Protein AF-A0A5J4TMU0-F1 (afdb_monomer)

Nearest PDB structures (foldseek):
  2y44-assembly1_A  TM=3.725E-01  e=8.399E-01  Trypanosoma congolense
  8i7o-assembly1_A3  TM=5.326E-01  e=9.617E+00  Mus musculus
  8otz-assembly1_ET  TM=3.258E-01  e=2.180E+00  Bos taurus
  8to0-assembly1_b  TM=3.604E-01  e=8.650E+00  Mus musculus

Mean predicted aligned error: 13.52 Å

Radius of gyration: 24.67 Å; Cα contacts (8 Å, |Δi|>4): 75; chains: 1; bounding box: 52×30×73 Å

Solvent-accessible surface area (backbone atoms only — not comparable to full-atom values): 10728 Å² total; per-residue (Å²): 137,80,91,84,62,73,68,64,54,57,52,54,52,53,50,53,22,46,50,51,27,51,49,51,49,50,52,51,51,53,51,51,50,55,54,53,48,54,56,49,54,52,53,49,48,39,59,74,65,60,54,56,67,70,57,52,54,54,50,52,51,53,49,53,54,50,52,49,58,50,46,71,57,48,50,60,55,46,50,53,31,52,53,42,48,52,56,53,51,58,54,55,64,54,71,75,59,78,97,70,98,63,84,84,74,75,84,80,72,53,74,88,60,68,64,62,56,53,54,51,52,50,51,49,53,56,43,52,62,50,41,52,66,51,54,50,44,51,50,48,62,61,41,66,80,64,48,58,67,75,56,52,47,38,51,72,75,35,42,75,76,60,69,52,95,44,76,68,55,53,51,50,48,30,66,75,68,72,50,78,85,83,128

pLDDT: mean 76.08, std 16.99, range [38.25, 96.5]

Sequence (183 aa):
NDHIGGAGDALSELTDHQEKARAVMTILSMLTKAFYYALFEEEDCMVKYGVPQNHLKSHGTTHAVIIRKYQEICVPIASHAHHALHKMKDQEDTKGDHHTKGQQKGFVGYEIQPQHADNLMQLFSAWLGDHCTKVDRELNAILAGRAAQSALERDMWMGDMGRGYSLQDEEKIITITGGKKVS

Structure (mmCIF, N/CA/C/O backbone):
data_AF-A0A5J4TMU0-F1
#
_entry.id   AF-A0A5J4TMU0-F1
#
loop_
_atom_site.group_PDB
_atom_site.id
_atom_site.type_symbol
_atom_site.label_atom_id
_atom_site.label_alt_id
_atom_site.label_comp_id
_atom_site.label_asym_id
_atom_site.label_entity_id
_atom_site.label_seq_id
_atom_site.pdbx_PDB_ins_code
_atom_site.Cartn_x
_atom_site.Cartn_y
_atom_site.Cartn_z
_atom_site.occupancy
_atom_site.B_iso_or_equiv
_atom_site.auth_seq_id
_atom_site.auth_comp_id
_atom_site.auth_asym_id
_atom_site.auth_atom_id
_atom_site.pdbx_PDB_model_num
ATOM 1 N N . ASN A 1 1 ? 36.519 7.664 -41.734 1.00 39.22 1 ASN A N 1
ATOM 2 C CA . ASN A 1 1 ? 35.420 8.086 -40.842 1.00 39.22 1 ASN A CA 1
ATOM 3 C C . ASN A 1 1 ? 34.476 6.934 -40.540 1.00 39.22 1 ASN A C 1
ATOM 5 O O . ASN A 1 1 ? 33.311 6.955 -40.905 1.00 39.22 1 ASN A O 1
ATOM 9 N N . ASP A 1 2 ? 35.023 5.889 -39.929 1.00 38.25 2 ASP A N 1
ATOM 10 C CA . ASP A 1 2 ? 34.766 5.499 -38.540 1.00 38.25 2 ASP A CA 1
ATOM 11 C C . ASP A 1 2 ? 33.299 5.482 -38.085 1.00 38.25 2 ASP A C 1
ATOM 13 O O . ASP A 1 2 ? 32.796 6.408 -37.455 1.00 38.25 2 ASP A O 1
ATOM 17 N N . HIS A 1 3 ? 32.649 4.339 -38.316 1.00 42.62 3 HIS A N 1
ATOM 18 C CA . HIS A 1 3 ? 31.504 3.862 -37.538 1.00 42.62 3 HIS A CA 1
ATOM 19 C C . HIS A 1 3 ? 31.965 3.291 -36.180 1.00 42.62 3 HIS A C 1
ATOM 21 O O . HIS A 1 3 ? 31.804 2.106 -35.897 1.00 42.62 3 HIS A O 1
ATOM 27 N N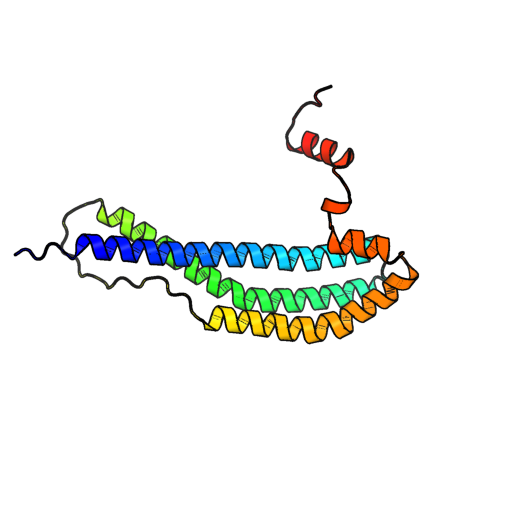 . ILE A 1 4 ? 32.541 4.138 -35.322 1.00 48.81 4 ILE A N 1
ATOM 28 C CA . ILE A 1 4 ? 32.872 3.811 -33.922 1.00 48.81 4 ILE A CA 1
ATOM 29 C C . ILE A 1 4 ? 31.805 4.448 -33.015 1.00 48.81 4 ILE A C 1
ATOM 31 O O . ILE A 1 4 ? 32.087 5.357 -32.247 1.00 48.81 4 ILE A O 1
ATOM 35 N N . GLY A 1 5 ? 30.543 4.031 -33.169 1.00 46.56 5 GLY A N 1
ATOM 36 C CA . GLY A 1 5 ? 29.410 4.587 -32.406 1.00 46.56 5 GLY A CA 1
ATOM 37 C C . GLY A 1 5 ? 28.552 3.567 -31.649 1.00 46.56 5 GLY A C 1
ATOM 38 O O . GLY A 1 5 ? 27.821 3.945 -30.749 1.00 46.56 5 GLY A O 1
ATOM 39 N N . GLY A 1 6 ? 28.633 2.269 -31.962 1.00 51.81 6 GLY A N 1
ATOM 40 C CA . GLY A 1 6 ? 27.607 1.306 -31.522 1.00 51.81 6 GLY A CA 1
ATOM 41 C C . GLY A 1 6 ? 27.787 0.674 -30.136 1.00 51.81 6 GLY A C 1
ATOM 42 O O . GLY A 1 6 ? 26.831 0.132 -29.594 1.00 51.81 6 GLY A O 1
ATOM 43 N N . ALA A 1 7 ? 28.993 0.692 -29.558 1.00 54.38 7 ALA A N 1
ATOM 44 C CA . ALA A 1 7 ? 29.262 -0.014 -28.297 1.00 54.38 7 ALA A CA 1
ATOM 45 C C . ALA A 1 7 ? 29.005 0.844 -27.045 1.00 54.38 7 ALA A C 1
ATOM 47 O O . ALA A 1 7 ? 28.577 0.310 -26.026 1.00 54.38 7 ALA A O 1
ATOM 48 N N . GLY A 1 8 ? 29.253 2.158 -27.124 1.00 57.56 8 GLY A N 1
ATOM 49 C CA . GLY A 1 8 ? 29.038 3.087 -26.008 1.00 57.56 8 GLY A CA 1
ATOM 50 C C . GLY A 1 8 ? 27.558 3.362 -25.737 1.00 57.56 8 GLY A C 1
ATOM 51 O O . GLY A 1 8 ? 27.138 3.342 -24.584 1.00 57.56 8 GLY A O 1
ATOM 52 N N . ASP A 1 9 ? 26.763 3.522 -26.797 1.00 62.25 9 ASP A N 1
ATOM 53 C CA . ASP A 1 9 ? 25.320 3.792 -26.709 1.00 62.25 9 ASP A CA 1
ATOM 54 C C . ASP A 1 9 ? 24.561 2.612 -26.081 1.00 62.25 9 ASP A C 1
ATOM 56 O O . ASP A 1 9 ? 23.802 2.774 -25.131 1.00 62.25 9 ASP A O 1
ATOM 60 N N . ALA A 1 10 ? 24.864 1.387 -26.522 1.00 61.06 10 ALA A N 1
ATOM 61 C CA . ALA A 1 10 ? 24.209 0.179 -26.022 1.00 61.06 10 ALA A CA 1
ATOM 62 C C . ALA A 1 10 ? 24.541 -0.144 -24.552 1.00 61.06 10 ALA A C 1
ATOM 64 O O . ALA A 1 10 ? 23.751 -0.800 -23.872 1.00 61.06 10 ALA A O 1
ATOM 65 N N . LEU A 1 11 ? 25.717 0.270 -24.061 1.00 62.53 11 LEU A N 1
ATOM 66 C CA . LEU A 1 11 ? 26.079 0.129 -22.647 1.00 62.53 11 LEU A CA 1
ATOM 67 C C . LEU A 1 11 ? 25.327 1.159 -21.792 1.00 62.53 11 LEU A C 1
ATOM 69 O O . LEU A 1 11 ? 24.812 0.800 -20.738 1.00 62.53 11 LEU A O 1
ATOM 73 N N . SER A 1 12 ? 25.213 2.397 -22.286 1.00 71.62 12 SER A N 1
ATOM 74 C CA . SER A 1 12 ? 24.474 3.489 -21.640 1.00 71.62 12 SER A CA 1
ATOM 75 C C . SER A 1 12 ? 22.969 3.199 -21.528 1.00 71.62 12 SER A C 1
ATOM 77 O O . SER A 1 12 ? 22.359 3.444 -20.486 1.00 71.62 12 SER A O 1
ATOM 79 N N . GLU A 1 13 ? 22.358 2.636 -22.573 1.00 70.00 13 GLU A N 1
ATOM 80 C CA . GLU A 1 13 ? 20.943 2.240 -22.552 1.00 70.00 13 GLU A CA 1
ATOM 81 C C . GLU A 1 13 ? 20.681 1.100 -21.557 1.00 70.00 13 GLU A C 1
ATOM 83 O O . GLU A 1 13 ? 19.735 1.159 -20.771 1.00 70.00 13 GLU A O 1
ATOM 88 N N . LEU A 1 14 ? 21.543 0.076 -21.529 1.00 71.62 14 LEU A N 1
ATOM 89 C CA . LEU A 1 14 ? 21.424 -1.039 -20.585 1.00 71.62 14 LEU A CA 1
ATOM 90 C C . LEU A 1 14 ? 21.445 -0.550 -19.130 1.00 71.62 14 LEU A C 1
ATOM 92 O O . LEU A 1 14 ? 20.621 -0.990 -18.324 1.00 71.62 14 LEU A O 1
ATOM 96 N N . THR A 1 15 ? 22.345 0.384 -18.813 1.00 79.81 15 THR A N 1
ATOM 97 C CA . THR A 1 15 ? 22.428 0.989 -17.480 1.00 79.81 15 THR A CA 1
ATOM 98 C C . THR A 1 15 ? 21.168 1.779 -17.117 1.00 79.81 15 THR A C 1
ATOM 100 O O . THR A 1 15 ? 20.643 1.588 -16.022 1.00 79.81 15 THR A O 1
ATOM 103 N N . ASP A 1 16 ? 20.599 2.563 -18.038 1.00 85.50 16 ASP A N 1
ATOM 104 C CA . ASP A 1 16 ? 19.363 3.330 -17.796 1.00 85.50 16 ASP A CA 1
ATOM 105 C C . ASP A 1 16 ? 18.159 2.416 -17.479 1.00 85.50 16 ASP A C 1
ATOM 107 O O . ASP A 1 16 ? 17.398 2.645 -16.534 1.00 85.50 16 ASP A O 1
ATOM 111 N N . HIS A 1 17 ? 18.007 1.304 -18.202 1.00 85.44 17 HIS A N 1
ATOM 112 C CA . HIS A 1 17 ? 16.936 0.342 -17.926 1.00 85.44 17 HIS A CA 1
ATOM 113 C C . HIS A 1 17 ? 17.106 -0.390 -16.589 1.00 85.44 17 HIS A C 1
ATOM 115 O O . HIS A 1 17 ? 16.115 -0.645 -15.891 1.00 85.44 17 HIS A O 1
ATOM 121 N N . GLN A 1 18 ? 18.342 -0.718 -16.203 1.00 85.44 18 GLN A N 1
ATOM 122 C CA . GLN A 1 18 ? 18.627 -1.277 -14.881 1.00 85.44 18 GLN A CA 1
ATOM 123 C C . GLN A 1 18 ? 18.293 -0.276 -13.771 1.00 85.44 18 GLN A C 1
ATOM 125 O O . GLN A 1 18 ? 17.664 -0.652 -12.778 1.00 85.44 18 GLN A O 1
ATOM 130 N N . GLU A 1 19 ? 18.672 0.991 -13.935 1.00 88.81 19 GLU A N 1
ATOM 131 C CA . GLU A 1 19 ? 18.373 2.059 -12.978 1.00 88.81 19 GLU A CA 1
ATOM 132 C C . GLU A 1 19 ? 16.864 2.245 -12.800 1.00 88.81 19 GLU A C 1
ATOM 134 O O . GLU A 1 19 ? 16.374 2.224 -11.667 1.00 88.81 19 GLU A O 1
ATOM 139 N N . LYS A 1 20 ? 16.100 2.299 -13.898 1.00 89.81 20 LYS A N 1
ATOM 140 C CA . LYS A 1 20 ? 14.628 2.368 -13.868 1.00 89.81 20 LYS A CA 1
ATOM 141 C C . LYS A 1 20 ? 14.006 1.202 -13.098 1.00 89.81 20 LYS A C 1
ATOM 143 O O . LYS A 1 20 ? 13.124 1.411 -12.262 1.00 89.81 20 LYS A O 1
ATOM 148 N N . ALA A 1 21 ? 14.465 -0.026 -13.339 1.00 89.62 21 ALA A N 1
ATOM 149 C CA . ALA A 1 21 ? 13.944 -1.205 -12.648 1.00 89.62 21 ALA A CA 1
ATOM 150 C C . ALA A 1 21 ? 14.283 -1.200 -11.143 1.00 89.62 21 ALA A C 1
ATOM 152 O O . ALA A 1 21 ? 13.421 -1.503 -10.312 1.00 89.62 21 ALA A O 1
ATOM 153 N N . ARG A 1 22 ? 15.507 -0.794 -10.766 1.00 90.38 22 ARG A N 1
ATOM 154 C CA . ARG A 1 22 ? 15.910 -0.634 -9.353 1.00 90.38 22 ARG A CA 1
ATOM 155 C C . ARG A 1 22 ? 15.119 0.468 -8.654 1.00 90.38 22 ARG A C 1
ATOM 157 O O . ARG A 1 22 ? 14.711 0.281 -7.504 1.00 90.38 22 ARG A O 1
ATOM 164 N N . ALA A 1 23 ? 14.871 1.582 -9.339 1.00 91.06 23 ALA A N 1
ATOM 165 C CA . ALA A 1 23 ? 14.089 2.692 -8.812 1.00 91.06 23 ALA A CA 1
ATOM 166 C C . ALA A 1 23 ? 12.655 2.251 -8.491 1.00 91.06 23 ALA A C 1
ATOM 168 O O . ALA A 1 23 ? 12.188 2.463 -7.372 1.00 91.06 23 ALA A O 1
ATOM 169 N N . VAL A 1 24 ? 11.988 1.545 -9.414 1.00 91.94 24 VAL A N 1
ATOM 170 C CA . VAL A 1 24 ? 10.634 1.014 -9.178 1.00 91.94 24 VAL A CA 1
ATOM 171 C C . VAL A 1 24 ? 10.602 0.056 -7.987 1.00 91.94 24 VAL A C 1
ATOM 173 O O . VAL A 1 24 ? 9.742 0.198 -7.120 1.00 91.94 24 VAL A O 1
ATOM 176 N N . MET A 1 25 ? 11.552 -0.878 -7.893 1.00 93.12 25 MET A N 1
ATOM 177 C CA . MET A 1 25 ? 11.635 -1.800 -6.751 1.00 93.12 25 MET A CA 1
ATOM 178 C C . MET A 1 25 ? 11.830 -1.063 -5.420 1.00 93.12 25 MET A C 1
ATOM 180 O O . MET A 1 25 ? 11.213 -1.417 -4.414 1.00 93.12 25 MET A O 1
ATOM 184 N N . THR A 1 26 ? 12.660 -0.020 -5.416 1.00 93.25 26 THR A N 1
ATOM 185 C CA . THR A 1 26 ? 12.911 0.807 -4.228 1.00 93.25 26 THR A CA 1
ATOM 186 C C . THR A 1 26 ? 11.648 1.541 -3.793 1.00 93.25 26 THR A C 1
ATOM 188 O O . THR A 1 26 ? 11.251 1.444 -2.632 1.00 93.25 26 THR A O 1
ATOM 191 N N . ILE A 1 27 ? 10.973 2.208 -4.731 1.00 92.19 27 ILE A N 1
ATOM 192 C CA . ILE A 1 27 ? 9.744 2.961 -4.463 1.00 92.19 27 ILE A CA 1
ATOM 193 C C . ILE A 1 27 ? 8.634 2.029 -3.971 1.00 92.19 27 ILE A C 1
ATOM 195 O O . ILE A 1 27 ? 7.999 2.321 -2.960 1.00 92.19 27 ILE A O 1
ATOM 199 N N . LEU A 1 28 ? 8.428 0.880 -4.625 1.00 92.94 28 LEU A N 1
ATOM 200 C CA . LEU A 1 28 ? 7.430 -0.103 -4.193 1.00 92.94 28 LEU A CA 1
ATOM 201 C C . LEU A 1 28 ? 7.719 -0.642 -2.791 1.00 92.94 28 LEU A C 1
ATOM 203 O O . LEU A 1 28 ? 6.790 -0.808 -2.004 1.00 92.94 28 LEU A O 1
ATOM 207 N N . SER A 1 29 ? 8.989 -0.888 -2.460 1.00 92.62 29 SER A N 1
ATOM 208 C CA . SER A 1 29 ? 9.395 -1.332 -1.122 1.00 92.62 29 SER A CA 1
ATOM 209 C C . SER A 1 29 ? 9.083 -0.280 -0.059 1.00 92.62 29 SER A C 1
ATOM 211 O O . SER A 1 29 ? 8.497 -0.604 0.974 1.00 92.62 29 SER A O 1
ATOM 213 N N . MET A 1 30 ? 9.414 0.989 -0.322 1.00 92.94 30 MET A N 1
ATOM 214 C CA . MET A 1 30 ? 9.090 2.099 0.579 1.00 92.94 30 MET A CA 1
ATOM 215 C C . MET A 1 30 ? 7.579 2.242 0.770 1.00 92.94 30 MET A C 1
ATOM 217 O O . MET A 1 30 ? 7.112 2.303 1.904 1.00 92.94 30 MET A O 1
ATOM 221 N N . LEU A 1 31 ? 6.820 2.231 -0.327 1.00 92.69 31 LEU A N 1
ATOM 222 C CA . LEU A 1 31 ? 5.366 2.352 -0.301 1.00 92.69 31 LEU A CA 1
ATOM 223 C C . LEU A 1 31 ? 4.707 1.185 0.443 1.00 92.69 31 LEU A C 1
ATOM 225 O O . LEU A 1 31 ? 3.831 1.414 1.269 1.00 92.69 31 LEU A O 1
ATOM 229 N N . THR A 1 32 ? 5.149 -0.051 0.192 1.00 93.81 32 THR A N 1
ATOM 230 C CA . THR A 1 32 ? 4.614 -1.250 0.862 1.00 93.81 32 THR A CA 1
ATOM 231 C C . THR A 1 32 ? 4.845 -1.171 2.365 1.00 93.81 32 THR A C 1
ATOM 233 O O . THR A 1 32 ? 3.927 -1.420 3.141 1.00 93.81 32 THR A O 1
ATOM 236 N N . LYS A 1 33 ? 6.063 -0.798 2.783 1.00 91.44 33 LYS A N 1
ATOM 237 C CA . LYS A 1 33 ? 6.396 -0.642 4.202 1.00 91.44 33 LYS A CA 1
ATOM 238 C C . LYS A 1 33 ? 5.540 0.438 4.847 1.00 91.44 33 LYS A C 1
ATOM 240 O O . LYS A 1 33 ? 4.903 0.156 5.850 1.00 91.44 33 LYS A O 1
ATOM 245 N N . ALA A 1 34 ? 5.498 1.634 4.261 1.00 90.44 34 ALA A N 1
ATOM 246 C CA . ALA A 1 34 ? 4.712 2.742 4.796 1.00 90.44 34 ALA A CA 1
ATOM 247 C C . ALA A 1 34 ? 3.229 2.369 4.931 1.00 90.44 34 ALA A C 1
ATOM 249 O O . ALA A 1 34 ? 2.628 2.601 5.974 1.00 90.44 34 ALA A O 1
ATOM 250 N N . PHE A 1 35 ? 2.661 1.730 3.905 1.00 92.75 35 PHE A N 1
ATOM 251 C CA . PHE A 1 35 ? 1.267 1.310 3.919 1.00 92.75 35 PHE A CA 1
ATOM 252 C C . PHE A 1 35 ? 0.989 0.267 5.007 1.00 92.75 35 PHE A C 1
ATOM 254 O O . PHE A 1 35 ? 0.063 0.437 5.791 1.00 92.75 35 PHE A O 1
ATOM 261 N N . TYR A 1 36 ? 1.797 -0.791 5.100 1.00 93.00 36 TYR A N 1
ATOM 262 C CA . TYR A 1 36 ? 1.559 -1.851 6.084 1.00 93.00 36 TYR A CA 1
ATOM 263 C C . TYR A 1 36 ? 1.826 -1.392 7.515 1.00 93.00 36 TYR A C 1
ATOM 265 O O . TYR A 1 36 ? 1.106 -1.815 8.416 1.00 93.00 36 TYR A O 1
ATOM 273 N N . TYR A 1 37 ? 2.819 -0.523 7.729 1.00 91.19 37 TYR A N 1
ATOM 274 C CA . TYR A 1 37 ? 3.053 0.063 9.045 1.00 91.19 37 TYR A CA 1
ATOM 275 C C . TYR A 1 37 ? 1.877 0.923 9.494 1.00 91.19 37 TYR A C 1
ATOM 277 O O . TYR A 1 37 ? 1.445 0.752 10.624 1.00 91.19 37 TYR A O 1
ATOM 285 N N . ALA A 1 38 ? 1.298 1.745 8.614 1.00 89.12 38 ALA A N 1
ATOM 286 C CA . ALA A 1 38 ? 0.129 2.548 8.968 1.00 89.12 38 ALA A CA 1
ATOM 287 C C . ALA A 1 38 ? -1.053 1.681 9.445 1.00 89.12 38 ALA A C 1
ATOM 289 O O . ALA A 1 38 ? -1.643 1.961 10.484 1.00 89.12 38 ALA A O 1
ATOM 290 N N . LEU A 1 39 ? -1.357 0.588 8.731 1.00 91.56 39 LEU A N 1
ATOM 291 C CA . LEU A 1 39 ? -2.425 -0.340 9.131 1.00 91.56 39 LEU A CA 1
ATOM 292 C C . LEU A 1 39 ? -2.109 -1.045 10.458 1.00 91.56 39 LEU A C 1
ATOM 294 O O . LEU A 1 39 ? -2.984 -1.214 11.303 1.00 91.56 39 LEU A O 1
ATOM 298 N N . PHE A 1 40 ? -0.855 -1.467 10.638 1.00 89.25 40 PHE A N 1
ATOM 299 C CA . PHE A 1 40 ? -0.410 -2.148 11.850 1.00 89.25 40 PHE A CA 1
ATOM 300 C C . PHE A 1 40 ? -0.446 -1.231 13.076 1.00 89.25 40 PHE A C 1
ATOM 302 O O . PHE A 1 40 ? -0.928 -1.643 14.126 1.00 89.25 40 PHE A O 1
ATOM 309 N N . GLU A 1 41 ? 0.049 0.001 12.954 1.00 86.44 41 GLU A N 1
ATOM 310 C CA . GLU A 1 41 ? 0.037 0.989 14.037 1.00 86.44 41 GLU A CA 1
ATOM 311 C C . GLU A 1 41 ? -1.393 1.341 14.450 1.00 86.44 41 GLU A C 1
ATOM 313 O O . GLU A 1 41 ? -1.681 1.473 15.641 1.00 86.44 41 GLU A O 1
ATOM 318 N N . GLU A 1 42 ? -2.315 1.428 13.489 1.00 87.62 42 GLU A N 1
ATOM 319 C CA . GLU A 1 42 ? -3.729 1.625 13.790 1.00 87.62 42 GLU A CA 1
ATOM 320 C C . GLU A 1 42 ? -4.321 0.431 14.555 1.00 87.62 42 GLU A C 1
ATOM 322 O O . GLU A 1 42 ? -4.968 0.618 15.588 1.00 87.62 42 GLU A O 1
ATOM 327 N N . GLU A 1 43 ? -4.058 -0.803 14.119 1.00 88.88 43 GLU A N 1
ATOM 328 C CA . GLU A 1 43 ? -4.517 -2.003 14.828 1.00 88.88 43 GLU A CA 1
ATOM 329 C C . GLU A 1 43 ? -3.909 -2.119 16.238 1.00 88.88 43 GLU A C 1
ATOM 331 O O . GLU A 1 43 ? -4.621 -2.460 17.190 1.00 88.88 43 GLU A O 1
ATOM 336 N N . ASP A 1 44 ? -2.626 -1.787 16.413 1.00 87.38 44 ASP A N 1
ATOM 337 C CA . ASP A 1 44 ? -1.975 -1.754 17.728 1.00 87.38 44 ASP A CA 1
ATOM 338 C C . ASP A 1 44 ? -2.609 -0.689 18.634 1.00 87.38 44 ASP A C 1
ATOM 340 O O . ASP A 1 44 ? -2.923 -0.961 19.795 1.00 87.38 44 ASP A O 1
ATOM 344 N N . CYS A 1 45 ? -2.915 0.492 18.088 1.00 84.69 45 CYS A N 1
ATOM 345 C CA . CYS A 1 45 ? -3.648 1.552 18.780 1.00 84.69 45 CYS A CA 1
ATOM 346 C C . CYS A 1 45 ? -5.028 1.060 19.254 1.00 84.69 45 CYS A C 1
ATOM 348 O O . CYS A 1 45 ? -5.399 1.237 20.422 1.00 84.69 45 CYS A O 1
ATOM 350 N N . MET A 1 46 ? -5.771 0.357 18.394 1.00 87.25 46 MET A N 1
ATOM 351 C CA . MET A 1 46 ? -7.065 -0.229 18.755 1.00 87.25 46 MET A CA 1
ATOM 352 C C . MET A 1 46 ? -6.947 -1.213 19.926 1.00 87.25 46 MET A C 1
ATOM 354 O O . MET A 1 46 ? -7.766 -1.174 20.851 1.00 87.25 46 MET A O 1
ATOM 358 N N . VAL A 1 47 ? -5.928 -2.076 19.918 1.00 87.44 47 VAL A N 1
ATOM 359 C CA . VAL A 1 47 ? -5.662 -3.021 21.014 1.00 87.44 47 VAL A CA 1
ATOM 360 C C . VAL A 1 47 ? -5.277 -2.273 22.290 1.00 87.44 47 VAL A C 1
ATOM 362 O O . VAL A 1 47 ? -5.858 -2.527 23.349 1.00 87.44 47 VAL A O 1
ATOM 365 N N . LYS A 1 48 ? -4.352 -1.314 22.191 1.00 85.12 48 LYS A N 1
ATOM 366 C CA . LYS A 1 48 ? -3.828 -0.517 23.309 1.00 85.12 48 LYS A CA 1
ATOM 367 C C . LYS A 1 48 ? -4.927 0.224 24.064 1.00 85.12 48 LYS A C 1
ATOM 369 O O . LYS 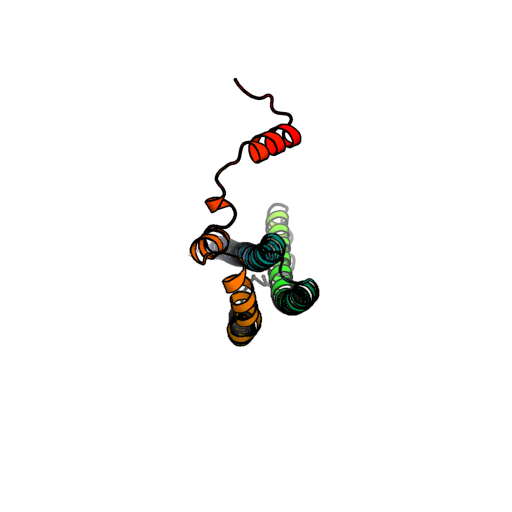A 1 48 ? -4.923 0.237 25.294 1.00 85.12 48 LYS A O 1
ATOM 374 N N . TYR A 1 49 ? -5.889 0.800 23.349 1.00 84.81 49 TYR A N 1
ATOM 375 C CA . TYR A 1 49 ? -7.015 1.524 23.947 1.00 84.81 49 TYR A CA 1
ATOM 376 C C . TYR A 1 49 ? -8.255 0.646 24.186 1.00 84.81 49 TYR A C 1
ATOM 378 O O . TYR A 1 49 ? -9.315 1.127 24.602 1.00 84.81 49 TYR A O 1
ATOM 386 N N . GLY A 1 50 ? -8.132 -0.667 23.986 1.00 84.94 50 GLY A N 1
ATOM 387 C CA . GLY A 1 50 ? -9.144 -1.655 24.344 1.00 84.94 50 GLY A CA 1
ATOM 388 C C . GLY A 1 50 ? -10.405 -1.609 23.483 1.00 84.94 50 GLY A C 1
ATOM 389 O O . GLY A 1 50 ? -11.489 -1.918 23.992 1.00 84.94 50 GLY A O 1
ATOM 390 N N . VAL A 1 51 ? -10.302 -1.195 22.216 1.00 86.62 51 VAL A N 1
ATOM 391 C CA . VAL A 1 51 ? -11.429 -1.167 21.271 1.00 86.62 51 VAL A CA 1
ATOM 392 C C . VAL A 1 51 ? -12.152 -2.524 21.282 1.00 86.62 51 VAL A C 1
ATOM 394 O O . VAL A 1 51 ? -11.496 -3.570 21.325 1.00 86.62 51 VAL A O 1
ATOM 397 N N . PRO A 1 52 ? -13.500 -2.554 21.296 1.00 88.69 52 PRO A N 1
ATOM 398 C CA . PRO A 1 52 ? -14.219 -3.815 21.427 1.00 88.69 52 PRO A CA 1
ATOM 399 C C . PRO A 1 52 ? -13.884 -4.807 20.299 1.00 88.69 52 PRO A C 1
ATOM 401 O O . PRO A 1 52 ? -13.723 -4.432 19.137 1.00 88.69 52 PRO A O 1
ATOM 404 N N . GLN A 1 53 ? -13.809 -6.096 20.643 1.00 88.31 53 GLN A N 1
ATOM 405 C CA . GLN A 1 53 ? -13.298 -7.157 19.760 1.00 88.31 53 GLN A CA 1
ATOM 406 C C . GLN A 1 53 ? -14.078 -7.325 18.447 1.00 88.31 53 GLN A C 1
ATOM 408 O O . GLN A 1 53 ? -13.505 -7.695 17.425 1.00 88.31 53 GLN A O 1
ATOM 413 N N . ASN A 1 54 ? -15.381 -7.039 18.450 1.00 88.06 54 ASN A N 1
ATOM 414 C CA . ASN A 1 54 ? -16.198 -7.032 17.237 1.00 88.06 54 ASN A CA 1
ATOM 415 C C . ASN A 1 54 ? -15.740 -5.947 16.245 1.00 88.06 54 ASN A C 1
ATOM 417 O O . ASN A 1 54 ? -15.637 -6.237 15.054 1.00 88.06 54 ASN A O 1
ATOM 421 N N . HIS A 1 55 ? -15.416 -4.743 16.728 1.00 87.94 55 HIS A N 1
ATOM 422 C CA . HIS A 1 55 ? -14.887 -3.664 15.890 1.00 87.94 55 HIS A CA 1
ATOM 423 C C . HIS A 1 55 ? -13.466 -3.983 15.427 1.00 87.94 55 HIS A C 1
ATOM 425 O O . HIS A 1 55 ? -13.204 -3.872 14.237 1.00 87.94 55 HIS A O 1
ATOM 431 N N . LEU A 1 56 ? -12.594 -4.487 16.312 1.00 88.19 56 LEU A N 1
ATOM 432 C CA . LEU A 1 56 ? -11.236 -4.919 15.946 1.00 88.19 56 LEU A CA 1
ATOM 433 C C . LEU A 1 56 ? -11.256 -5.928 14.785 1.00 88.19 56 LEU A C 1
ATOM 435 O O . LEU A 1 56 ? -10.571 -5.756 13.780 1.00 88.19 56 LEU A O 1
ATOM 439 N N . LYS A 1 57 ? -12.111 -6.953 14.882 1.00 90.00 57 LYS A N 1
ATOM 440 C CA . LYS A 1 57 ? -12.246 -7.978 13.840 1.00 90.00 57 LYS A CA 1
ATOM 441 C C . LYS A 1 57 ? -12.810 -7.418 12.530 1.00 90.00 57 LYS A C 1
ATOM 443 O O . LYS A 1 57 ? -12.358 -7.809 11.453 1.00 90.00 57 LYS A O 1
ATOM 448 N N . SER A 1 58 ? -13.807 -6.535 12.606 1.00 90.94 58 SER A N 1
ATOM 449 C CA . SER A 1 58 ? -14.404 -5.899 11.424 1.00 90.94 58 SER A CA 1
ATOM 450 C C . SER A 1 58 ? -13.413 -4.967 10.715 1.00 90.94 58 SER A C 1
ATOM 452 O O . SER A 1 58 ? -13.290 -5.005 9.488 1.00 90.94 58 SER A O 1
ATOM 454 N N . HIS A 1 59 ? -12.659 -4.181 11.485 1.00 91.94 59 HIS A N 1
ATOM 455 C CA . HIS A 1 59 ? -11.626 -3.267 10.992 1.00 91.94 59 HIS A CA 1
ATOM 456 C C . HIS A 1 59 ? -10.493 -4.035 10.312 1.00 91.94 59 HIS A C 1
ATOM 458 O O . HIS A 1 59 ? -10.241 -3.830 9.126 1.00 91.94 59 HIS A O 1
ATOM 464 N N . GLY A 1 60 ? -9.937 -5.049 10.986 1.00 92.06 60 GLY A N 1
ATOM 465 C CA . GLY A 1 60 ? -8.902 -5.917 10.413 1.00 92.06 60 GLY A CA 1
ATOM 466 C C . GLY A 1 60 ? -9.368 -6.683 9.165 1.00 92.06 60 GLY A C 1
ATOM 467 O O . GLY A 1 60 ? -8.597 -6.906 8.233 1.00 92.06 60 GLY A O 1
ATOM 468 N N . THR A 1 61 ? -10.658 -7.033 9.066 1.00 93.50 61 THR A N 1
ATOM 469 C CA . THR A 1 61 ? -11.218 -7.608 7.826 1.00 93.50 61 THR A CA 1
ATOM 470 C C . THR A 1 61 ? -11.180 -6.595 6.678 1.00 93.50 61 THR A C 1
ATOM 472 O O . THR A 1 61 ? -10.865 -6.954 5.543 1.00 93.50 61 THR A O 1
ATOM 475 N N . THR A 1 62 ? -11.458 -5.324 6.967 1.00 92.00 62 THR A N 1
ATOM 476 C CA . THR A 1 62 ? -11.378 -4.239 5.980 1.00 92.00 62 THR A CA 1
ATOM 477 C C . THR A 1 62 ? -9.932 -4.015 5.527 1.00 92.00 62 THR A C 1
ATOM 479 O O . THR A 1 62 ? -9.686 -3.917 4.322 1.00 92.00 62 THR A O 1
ATOM 482 N N . HIS A 1 63 ? -8.970 -4.046 6.456 1.00 94.50 63 HIS A N 1
ATOM 483 C CA . HIS A 1 63 ? -7.534 -4.012 6.154 1.00 94.50 63 HIS A CA 1
ATOM 484 C C . HIS A 1 63 ? -7.095 -5.176 5.263 1.00 94.50 63 HIS A C 1
ATOM 486 O O . HIS A 1 63 ? -6.455 -4.971 4.233 1.00 94.50 63 HIS A O 1
ATOM 492 N N . ALA A 1 64 ? -7.505 -6.404 5.586 1.00 94.56 64 ALA A N 1
ATOM 493 C CA . ALA A 1 64 ? -7.171 -7.577 4.783 1.00 94.56 64 ALA A CA 1
ATOM 494 C C . ALA A 1 64 ? -7.662 -7.454 3.327 1.00 94.56 64 ALA A C 1
ATOM 496 O O . ALA A 1 64 ? -6.959 -7.847 2.391 1.00 94.56 64 ALA A O 1
ATOM 497 N N . VAL A 1 65 ? -8.848 -6.872 3.112 1.00 94.31 65 VAL A N 1
ATOM 498 C CA . VAL A 1 65 ? -9.388 -6.634 1.764 1.00 94.31 65 VAL A CA 1
ATOM 499 C C . VAL A 1 65 ? -8.531 -5.636 0.987 1.00 94.31 65 VAL A C 1
ATOM 501 O O . VAL A 1 65 ? -8.236 -5.887 -0.185 1.00 94.31 65 VAL A O 1
ATOM 504 N N . ILE A 1 66 ? -8.125 -4.519 1.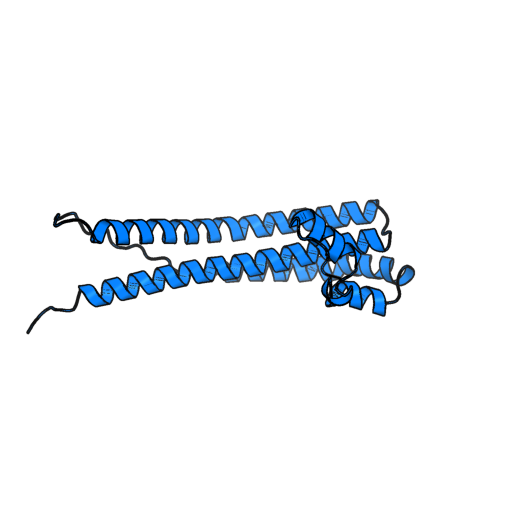599 1.00 94.56 66 ILE A N 1
ATOM 505 C CA . ILE A 1 66 ? -7.297 -3.532 0.894 1.00 94.56 66 ILE A CA 1
ATOM 506 C C . ILE A 1 66 ? -5.878 -4.048 0.647 1.00 94.56 66 ILE A C 1
ATOM 508 O O . ILE A 1 66 ? -5.360 -3.863 -0.452 1.00 94.56 66 ILE A O 1
ATOM 512 N N . ILE A 1 67 ? -5.288 -4.776 1.601 1.00 95.69 67 ILE A N 1
ATOM 513 C CA . ILE A 1 67 ? -3.982 -5.429 1.444 1.00 95.69 67 ILE A CA 1
ATOM 514 C C . ILE A 1 67 ? -3.993 -6.347 0.222 1.00 95.69 67 ILE A C 1
ATOM 516 O O . ILE A 1 67 ? -3.088 -6.283 -0.609 1.00 95.69 67 ILE A O 1
ATOM 520 N N . ARG A 1 68 ? -5.047 -7.152 0.057 1.00 96.50 68 ARG A N 1
ATOM 521 C CA . ARG A 1 68 ? -5.175 -8.031 -1.107 1.00 96.50 68 ARG A CA 1
ATOM 522 C C . ARG A 1 68 ? -5.207 -7.244 -2.422 1.00 96.50 68 ARG A C 1
ATOM 524 O O . ARG A 1 68 ? -4.455 -7.570 -3.335 1.00 96.50 68 ARG A O 1
ATOM 531 N N . LYS A 1 69 ? -6.034 -6.197 -2.515 1.00 95.50 69 LYS A N 1
ATOM 532 C CA . LYS A 1 69 ? -6.115 -5.349 -3.721 1.00 95.50 69 LYS A CA 1
ATOM 533 C C . LYS A 1 69 ? -4.785 -4.654 -4.024 1.00 95.50 69 LYS A C 1
ATOM 535 O O . LYS A 1 69 ? -4.389 -4.549 -5.180 1.00 95.50 69 LYS A O 1
ATOM 540 N N . TYR A 1 70 ? -4.081 -4.208 -2.986 1.00 96.00 70 TYR A N 1
ATOM 541 C CA . TYR A 1 70 ? -2.746 -3.628 -3.104 1.00 96.00 70 TYR A CA 1
ATOM 542 C C . TYR A 1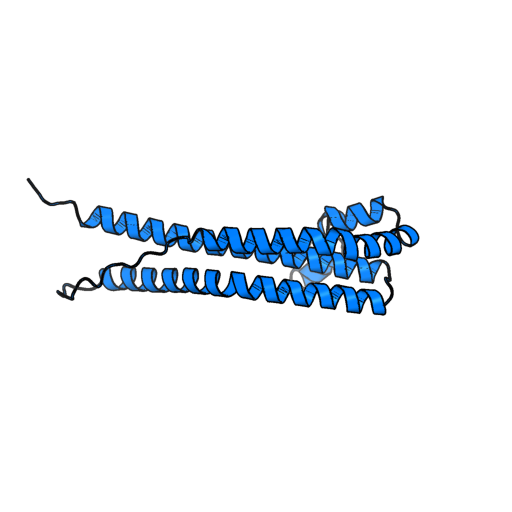 70 ? -1.743 -4.636 -3.679 1.00 96.00 70 TYR A C 1
ATOM 544 O O . TYR A 1 70 ? -1.026 -4.333 -4.632 1.00 96.00 70 TYR A O 1
ATOM 552 N N . GLN A 1 71 ? -1.733 -5.865 -3.157 1.00 95.88 71 GLN A N 1
ATOM 553 C CA . GLN A 1 71 ? -0.862 -6.936 -3.644 1.00 95.88 71 GLN A CA 1
ATOM 554 C C . GLN A 1 71 ? -1.159 -7.323 -5.097 1.00 95.88 71 GLN A C 1
ATOM 556 O O . GLN A 1 71 ? -0.218 -7.543 -5.860 1.00 95.88 71 GLN A O 1
ATOM 561 N N . GLU A 1 72 ? -2.433 -7.360 -5.496 1.00 95.94 72 GLU A N 1
ATOM 562 C CA . GLU A 1 72 ? -2.855 -7.640 -6.878 1.00 95.94 72 GLU A CA 1
ATOM 563 C C . GLU A 1 72 ? -2.263 -6.636 -7.888 1.00 95.94 72 GLU A C 1
ATOM 565 O O . GLU A 1 72 ? -1.997 -7.010 -9.030 1.00 95.94 72 GLU A O 1
ATOM 570 N N . ILE A 1 73 ? -1.976 -5.399 -7.465 1.00 95.06 73 ILE A N 1
ATOM 571 C CA . ILE A 1 73 ? -1.312 -4.377 -8.290 1.00 95.06 73 ILE A CA 1
ATOM 572 C C . ILE A 1 73 ? 0.215 -4.463 -8.169 1.00 95.06 73 ILE A C 1
ATOM 574 O O . ILE A 1 73 ? 0.918 -4.474 -9.179 1.00 95.06 73 ILE A O 1
ATOM 578 N N . CYS A 1 74 ? 0.754 -4.524 -6.949 1.00 95.06 74 CYS A N 1
ATOM 579 C CA . CYS A 1 74 ? 2.195 -4.397 -6.713 1.00 95.06 74 CYS A CA 1
ATOM 580 C C . CYS A 1 74 ? 3.006 -5.633 -7.117 1.00 95.06 74 CYS A C 1
ATOM 582 O O . CYS A 1 74 ? 4.135 -5.489 -7.590 1.00 95.06 74 CYS A O 1
ATOM 584 N N . VAL A 1 75 ? 2.463 -6.843 -6.940 1.00 94.62 75 VAL A N 1
ATOM 585 C CA . VAL A 1 75 ? 3.201 -8.089 -7.214 1.00 94.62 75 VAL A CA 1
ATOM 586 C C . VAL A 1 75 ? 3.580 -8.218 -8.696 1.00 94.62 75 VAL A C 1
ATOM 588 O O . VAL A 1 75 ? 4.756 -8.478 -8.963 1.00 94.62 75 VAL A O 1
ATOM 591 N N . PRO A 1 76 ? 2.674 -7.991 -9.670 1.00 93.50 76 PRO A N 1
ATOM 592 C CA . PRO A 1 76 ? 3.045 -7.995 -11.085 1.00 93.50 76 PRO A CA 1
ATOM 593 C C . PRO A 1 76 ? 4.133 -6.970 -11.429 1.00 93.50 76 PRO A C 1
ATOM 595 O O . PRO A 1 76 ? 5.082 -7.301 -12.137 1.00 93.50 76 PRO A O 1
ATOM 598 N N . ILE A 1 77 ? 4.044 -5.751 -10.882 1.00 92.88 77 ILE A N 1
ATOM 599 C CA . ILE A 1 77 ? 5.026 -4.685 -11.137 1.00 92.88 77 ILE A CA 1
ATOM 600 C C . ILE A 1 77 ? 6.409 -5.108 -10.630 1.00 92.88 77 ILE A C 1
ATOM 602 O O . ILE A 1 77 ? 7.393 -5.053 -11.372 1.00 92.88 77 ILE A O 1
ATOM 606 N N . ALA A 1 78 ? 6.477 -5.573 -9.381 1.00 92.81 78 ALA A N 1
ATOM 607 C CA . ALA A 1 78 ? 7.718 -6.029 -8.769 1.00 92.81 78 ALA A CA 1
ATOM 608 C C . ALA A 1 78 ? 8.304 -7.239 -9.512 1.00 92.81 78 ALA A C 1
ATOM 610 O O . ALA A 1 78 ? 9.506 -7.286 -9.767 1.00 92.81 78 ALA A O 1
ATOM 611 N N . SER A 1 79 ? 7.460 -8.196 -9.911 1.00 91.31 79 SER A N 1
ATOM 612 C CA . SER A 1 79 ? 7.878 -9.371 -10.678 1.00 91.31 79 SER A CA 1
ATOM 613 C C . SER A 1 79 ? 8.496 -8.980 -12.021 1.00 91.31 79 SER A C 1
ATOM 615 O O . SER A 1 79 ? 9.584 -9.451 -12.354 1.00 91.31 79 SER A O 1
ATOM 617 N N . HIS A 1 80 ? 7.863 -8.065 -12.762 1.00 90.62 80 HIS A N 1
ATOM 618 C CA . HIS A 1 80 ? 8.386 -7.576 -14.037 1.00 90.62 80 HIS A CA 1
ATOM 619 C C . HIS A 1 80 ? 9.721 -6.838 -13.879 1.00 90.62 80 HIS A C 1
ATOM 621 O O . HIS A 1 80 ? 10.664 -7.124 -14.620 1.00 90.62 80 HIS A O 1
ATOM 627 N N . ALA A 1 81 ? 9.831 -5.934 -12.899 1.00 89.94 81 ALA A N 1
ATOM 628 C CA . ALA A 1 81 ? 11.069 -5.203 -12.628 1.00 89.94 81 ALA A CA 1
ATOM 629 C C . ALA A 1 81 ? 12.209 -6.146 -12.208 1.00 89.94 81 ALA A C 1
ATOM 631 O O . ALA A 1 81 ? 13.325 -6.055 -12.723 1.00 89.94 81 ALA A O 1
ATOM 632 N N . HIS A 1 82 ? 11.921 -7.106 -11.327 1.00 88.75 82 HIS A N 1
ATOM 633 C CA . HIS A 1 82 ? 12.891 -8.101 -10.877 1.00 88.75 82 HIS A CA 1
ATOM 634 C C . HIS A 1 82 ? 13.364 -9.009 -12.022 1.00 88.75 82 HIS A C 1
ATOM 636 O O . HIS A 1 82 ? 14.560 -9.263 -12.170 1.00 88.75 82 HIS A O 1
ATOM 642 N N . HIS A 1 83 ? 12.441 -9.474 -12.867 1.00 87.50 83 HIS A N 1
ATOM 643 C CA . HIS A 1 83 ? 12.771 -10.305 -14.027 1.00 87.50 83 HIS A CA 1
ATOM 644 C C . HIS A 1 83 ? 13.640 -9.562 -15.042 1.00 87.50 83 HIS A C 1
ATOM 646 O O . HIS A 1 83 ? 14.568 -10.143 -15.607 1.00 87.50 83 HIS A O 1
ATOM 652 N N . ALA A 1 84 ? 13.371 -8.272 -15.256 1.00 86.94 84 ALA A N 1
ATOM 653 C CA . ALA A 1 84 ? 14.194 -7.439 -16.120 1.00 86.94 84 ALA A CA 1
ATOM 654 C C . ALA A 1 84 ? 15.616 -7.280 -15.561 1.00 86.94 84 ALA A C 1
ATOM 656 O O . ALA A 1 84 ? 16.578 -7.457 -16.304 1.00 86.94 84 ALA A O 1
ATOM 657 N N . LEU A 1 85 ? 15.763 -7.032 -14.254 1.00 87.06 85 LEU A N 1
ATOM 658 C CA . LEU A 1 85 ? 17.076 -6.948 -13.604 1.00 87.06 85 LEU A CA 1
ATOM 659 C C . LEU A 1 85 ? 17.887 -8.237 -13.754 1.00 87.06 85 LEU A C 1
ATOM 661 O O . LEU A 1 85 ? 19.076 -8.170 -14.058 1.00 87.06 85 LEU A O 1
ATOM 665 N N . HIS A 1 86 ? 17.251 -9.399 -13.586 1.00 85.38 86 HIS A N 1
ATOM 666 C CA . HIS A 1 86 ? 17.934 -10.685 -13.732 1.00 85.38 86 HIS A CA 1
ATOM 667 C C . HIS A 1 86 ? 18.424 -10.904 -15.168 1.00 85.38 86 HIS A C 1
ATOM 669 O O . HIS A 1 86 ? 19.596 -11.188 -15.388 1.00 85.38 86 HIS A O 1
ATOM 675 N N . LYS A 1 87 ? 17.551 -10.672 -16.157 1.00 82.69 87 LYS A N 1
ATOM 676 C CA . LYS A 1 87 ? 17.905 -10.800 -17.578 1.00 82.69 87 LYS A CA 1
ATOM 677 C C . LYS A 1 87 ? 19.014 -9.847 -18.012 1.00 82.69 87 LYS A C 1
ATOM 679 O O . LYS A 1 87 ? 19.827 -10.219 -18.852 1.00 82.69 87 LYS A O 1
ATOM 684 N N . MET A 1 88 ? 19.015 -8.619 -17.495 1.00 82.12 88 MET A N 1
ATOM 685 C CA . MET A 1 88 ? 20.047 -7.631 -17.816 1.00 82.12 88 MET A CA 1
ATOM 686 C C . MET A 1 88 ? 21.401 -8.026 -17.221 1.00 82.12 88 MET A C 1
ATOM 688 O O . MET A 1 88 ? 22.409 -7.886 -17.904 1.00 82.12 88 MET A O 1
ATOM 692 N N . LYS A 1 89 ? 21.418 -8.595 -16.010 1.00 79.94 89 LYS A N 1
ATOM 693 C CA . LYS A 1 89 ? 22.634 -9.136 -15.392 1.00 79.94 89 LYS A CA 1
ATOM 694 C C . LYS A 1 89 ? 23.213 -10.312 -16.190 1.00 79.94 89 LYS A C 1
ATOM 696 O O . LYS A 1 89 ? 24.392 -10.301 -16.522 1.00 79.94 89 LYS A O 1
ATOM 701 N N . ASP A 1 90 ? 22.368 -11.264 -16.594 1.00 77.94 90 ASP A N 1
ATOM 702 C CA . ASP A 1 90 ? 22.793 -12.426 -17.393 1.00 77.94 90 ASP A CA 1
ATOM 703 C C . ASP A 1 90 ? 23.414 -12.007 -18.752 1.00 77.94 90 ASP A C 1
ATOM 705 O O . ASP A 1 90 ? 24.288 -12.686 -19.296 1.00 77.94 90 ASP A O 1
ATOM 709 N N . GLN A 1 91 ? 22.977 -10.870 -19.314 1.00 70.62 91 GLN A N 1
ATOM 710 C CA . GLN A 1 91 ? 23.517 -10.299 -20.556 1.00 70.62 91 GLN A CA 1
ATOM 711 C C . GLN A 1 91 ? 24.846 -9.549 -20.376 1.00 70.62 91 GLN A C 1
ATOM 713 O O . GLN A 1 91 ? 25.622 -9.478 -21.330 1.00 70.62 91 GLN A O 1
ATOM 718 N N . GLU A 1 92 ? 25.115 -8.976 -19.201 1.00 69.06 92 GLU A N 1
ATOM 719 C CA . GLU A 1 92 ? 26.432 -8.408 -18.879 1.00 69.06 92 GLU A CA 1
ATOM 720 C C . GLU A 1 92 ? 27.471 -9.519 -18.721 1.00 69.06 92 GLU A C 1
ATOM 722 O O . GLU A 1 92 ? 28.531 -9.457 -19.344 1.00 69.06 92 GLU A O 1
ATOM 727 N N . ASP A 1 93 ? 27.122 -10.578 -17.984 1.00 68.06 93 ASP A N 1
ATOM 728 C CA . ASP A 1 93 ? 28.017 -11.705 -17.704 1.00 68.06 93 ASP A CA 1
ATOM 729 C C . ASP A 1 93 ? 28.411 -12.460 -18.991 1.00 68.06 93 ASP A C 1
ATOM 731 O O . ASP A 1 93 ? 29.564 -12.850 -19.173 1.00 68.06 93 ASP A O 1
ATOM 735 N N . THR A 1 94 ? 27.482 -12.610 -19.943 1.00 64.62 94 THR A N 1
ATOM 736 C CA . THR A 1 94 ? 27.732 -13.305 -21.223 1.00 64.62 94 THR A CA 1
ATOM 737 C C . THR A 1 94 ? 28.475 -12.470 -22.269 1.00 64.62 94 THR A C 1
ATOM 739 O O . THR A 1 94 ? 29.043 -13.039 -23.198 1.00 64.62 94 THR A O 1
ATOM 742 N N . LYS A 1 95 ? 28.527 -11.136 -22.141 1.00 59.81 95 LYS A N 1
ATOM 743 C CA . LYS A 1 95 ? 29.335 -10.273 -23.030 1.00 59.81 95 LYS A CA 1
ATOM 744 C C . LYS A 1 95 ? 30.831 -10.281 -22.682 1.00 59.81 95 LYS A C 1
ATOM 746 O O . LYS A 1 95 ? 31.631 -9.845 -23.509 1.00 59.81 95 LYS A O 1
ATOM 751 N N . GLY A 1 96 ? 31.207 -10.767 -21.495 1.00 53.66 96 GLY A N 1
ATOM 752 C CA . GLY A 1 96 ? 32.600 -10.893 -21.051 1.00 53.66 96 GLY A CA 1
ATOM 753 C C . GLY A 1 96 ? 33.362 -12.086 -21.646 1.00 53.66 96 GLY A C 1
ATOM 754 O O . GLY A 1 96 ? 34.588 -12.038 -21.706 1.00 53.66 96 GLY A O 1
ATOM 755 N N . ASP A 1 97 ? 32.655 -13.108 -22.142 1.00 52.06 97 ASP A N 1
ATOM 756 C CA . ASP A 1 97 ? 33.231 -14.360 -22.648 1.00 52.06 97 ASP A CA 1
ATOM 757 C C . ASP A 1 97 ? 32.893 -14.582 -24.142 1.00 52.06 97 ASP A C 1
ATOM 759 O O . ASP A 1 97 ? 31.794 -14.971 -24.520 1.00 52.06 97 ASP A O 1
ATOM 763 N N . HIS A 1 98 ? 33.897 -14.399 -25.002 1.00 49.44 98 HIS A N 1
ATOM 764 C CA . HIS A 1 98 ? 34.019 -14.927 -26.371 1.00 49.44 98 HIS A CA 1
ATOM 765 C C . HIS A 1 98 ? 33.180 -14.398 -27.564 1.00 49.44 98 HIS A C 1
ATOM 767 O O . HIS A 1 98 ? 31.954 -14.402 -27.629 1.00 49.44 98 HIS A O 1
ATOM 773 N N . HIS A 1 99 ? 33.938 -14.132 -28.644 1.00 47.84 99 HIS A N 1
ATOM 774 C CA . HIS A 1 99 ? 33.551 -14.146 -30.059 1.00 47.84 99 HIS A CA 1
ATOM 775 C C . HIS A 1 99 ? 32.601 -15.303 -30.428 1.00 47.84 99 HIS A C 1
ATOM 777 O O . HIS A 1 99 ? 33.056 -16.385 -30.792 1.00 47.84 99 HIS A O 1
ATOM 783 N N . THR A 1 100 ? 31.293 -15.066 -30.488 1.00 42.59 100 THR A N 1
ATOM 784 C CA . THR A 1 100 ? 30.399 -15.886 -31.319 1.00 42.59 100 THR A CA 1
ATOM 785 C C . THR A 1 100 ? 29.333 -15.018 -31.983 1.00 42.59 100 THR A C 1
ATOM 787 O O . THR A 1 100 ? 28.629 -14.237 -31.350 1.00 42.59 100 THR A O 1
ATOM 790 N N . LYS A 1 101 ? 29.239 -15.132 -33.314 1.00 45.06 101 LYS A N 1
ATOM 791 C CA . LYS A 1 101 ? 28.193 -14.521 -34.143 1.00 45.06 101 LYS A CA 1
ATOM 792 C C . LYS A 1 101 ? 26.865 -15.242 -33.880 1.00 45.06 101 LYS A C 1
ATOM 794 O O . LYS A 1 101 ? 26.507 -16.158 -34.612 1.00 45.06 101 LYS A O 1
ATOM 799 N N . GLY A 1 102 ? 26.157 -14.847 -32.828 1.00 41.97 102 GLY A N 1
ATOM 800 C CA . GLY A 1 102 ? 24.771 -15.233 -32.562 1.00 41.97 102 GLY A CA 1
ATOM 801 C C . GLY A 1 102 ? 23.833 -14.056 -32.823 1.00 41.97 102 GLY A C 1
ATOM 802 O O . GLY A 1 102 ? 24.173 -12.920 -32.505 1.00 41.97 102 GLY A O 1
ATOM 803 N N . GLN A 1 103 ? 22.677 -14.318 -33.439 1.00 40.50 103 GLN A N 1
ATOM 804 C CA . GLN A 1 103 ? 21.614 -13.341 -33.706 1.00 40.50 103 GLN A CA 1
ATOM 805 C C . GLN A 1 103 ? 21.393 -12.393 -32.518 1.00 40.50 103 GLN A C 1
ATOM 807 O O . GLN A 1 103 ? 21.087 -12.844 -31.415 1.00 40.50 103 GLN A O 1
ATOM 812 N N . GLN A 1 104 ? 21.489 -11.083 -32.772 1.00 43.19 104 GLN A N 1
ATOM 813 C CA . GLN A 1 104 ? 21.024 -10.039 -31.861 1.00 43.19 104 GLN A CA 1
ATOM 814 C C . GLN A 1 104 ? 19.517 -10.218 -31.645 1.00 43.19 104 GLN A C 1
ATOM 816 O O . GLN A 1 104 ? 18.691 -9.695 -32.392 1.00 43.19 104 GLN A O 1
ATOM 821 N N . LYS A 1 105 ? 19.138 -10.997 -30.632 1.00 44.94 105 LYS A N 1
ATOM 822 C CA . LYS A 1 105 ? 17.786 -10.947 -30.089 1.00 44.94 105 LYS A CA 1
ATOM 823 C C . LYS A 1 105 ? 17.687 -9.584 -29.412 1.00 44.94 105 LYS A C 1
ATOM 825 O O . LYS A 1 105 ? 18.366 -9.359 -28.414 1.00 44.94 105 LYS A O 1
ATOM 830 N N . GLY A 1 106 ? 16.946 -8.673 -30.045 1.00 49.25 106 GLY A N 1
ATOM 831 C CA . GLY A 1 106 ? 16.820 -7.278 -29.634 1.00 49.25 106 GLY A CA 1
ATOM 832 C C . GLY A 1 106 ? 16.626 -7.158 -28.128 1.00 49.25 106 GLY A C 1
ATOM 833 O O . GLY A 1 106 ? 15.813 -7.869 -27.532 1.00 49.25 106 GLY A O 1
ATOM 834 N N . PHE A 1 107 ? 17.434 -6.299 -27.525 1.00 54.09 107 PHE A N 1
ATOM 835 C CA . PHE A 1 107 ? 17.345 -5.956 -26.122 1.00 54.09 107 PHE A CA 1
ATOM 836 C C . PHE A 1 107 ? 15.944 -5.393 -25.837 1.00 54.09 107 PHE A C 1
ATOM 838 O O . PHE A 1 107 ? 15.544 -4.384 -26.411 1.00 54.09 107 PHE A O 1
ATOM 845 N N . VAL A 1 108 ? 15.174 -6.084 -24.994 1.00 61.38 108 VAL A N 1
ATOM 846 C CA . VAL A 1 108 ? 13.899 -5.577 -24.475 1.00 61.38 108 VAL A CA 1
ATOM 847 C C . VAL A 1 108 ? 14.202 -5.019 -23.090 1.00 61.38 108 VAL A C 1
ATOM 849 O O . VAL A 1 108 ? 14.240 -5.771 -22.114 1.00 61.38 108 VAL A O 1
ATOM 852 N N . GLY A 1 109 ? 14.520 -3.726 -23.036 1.00 69.56 109 GLY A N 1
ATOM 853 C CA . GLY A 1 109 ? 14.784 -3.005 -21.795 1.00 69.56 109 GLY A CA 1
ATOM 854 C C . GLY A 1 109 ? 13.553 -2.917 -20.889 1.00 69.56 109 GLY A C 1
ATOM 855 O O . GLY A 1 109 ? 12.423 -3.180 -21.304 1.00 69.56 109 GLY A O 1
ATOM 856 N N . TYR A 1 110 ? 13.768 -2.562 -19.621 1.00 84.19 110 TYR A N 1
ATOM 857 C CA . TYR A 1 110 ? 12.675 -2.305 -18.685 1.00 84.19 110 TYR A CA 1
ATOM 858 C C . TYR A 1 110 ? 12.090 -0.911 -18.904 1.00 84.19 110 TYR A C 1
ATOM 860 O O . TYR A 1 110 ? 12.791 0.091 -18.755 1.00 84.19 110 TYR A O 1
ATOM 868 N N . GLU A 1 111 ? 10.798 -0.840 -19.196 1.00 85.38 111 GLU A N 1
ATOM 869 C CA . GLU A 1 111 ? 10.082 0.422 -19.341 1.00 85.38 111 GLU A CA 1
ATOM 870 C C . GLU A 1 111 ? 9.032 0.574 -18.240 1.00 85.38 111 GLU A C 1
ATOM 872 O O . GLU A 1 111 ? 8.263 -0.347 -17.946 1.00 85.38 111 GLU A O 1
ATOM 877 N N . ILE A 1 112 ? 9.011 1.750 -17.613 1.00 82.12 112 ILE A N 1
ATOM 878 C CA . ILE A 1 112 ? 8.041 2.073 -16.570 1.00 82.12 112 ILE A CA 1
ATOM 879 C C . ILE A 1 112 ? 6.702 2.342 -17.251 1.00 82.12 112 ILE A C 1
ATOM 881 O O . ILE A 1 112 ? 6.543 3.349 -17.932 1.00 82.12 112 ILE A O 1
ATOM 885 N N . GLN A 1 113 ? 5.733 1.454 -17.040 1.00 86.75 113 GLN A N 1
ATOM 886 C CA . GLN A 1 113 ? 4.380 1.643 -17.557 1.00 86.75 113 GLN A CA 1
ATOM 887 C C . GLN A 1 113 ? 3.645 2.709 -16.725 1.00 86.75 113 GLN A C 1
ATOM 889 O O . GLN A 1 113 ? 3.500 2.516 -15.512 1.00 86.75 113 GLN A O 1
ATOM 894 N N . PRO A 1 114 ? 3.143 3.804 -17.330 1.00 86.38 114 PRO A N 1
ATOM 895 C CA . PRO A 1 114 ? 2.399 4.844 -16.612 1.00 86.38 114 PRO A CA 1
ATOM 896 C C . PRO A 1 114 ? 1.179 4.303 -15.853 1.00 86.38 114 PRO A C 1
ATOM 898 O O . PRO A 1 114 ? 0.887 4.744 -14.743 1.00 86.38 114 PRO A O 1
ATOM 901 N N . GLN A 1 115 ? 0.539 3.261 -16.393 1.00 90.62 115 GLN A N 1
ATOM 902 C CA . GLN A 1 115 ? -0.630 2.607 -15.800 1.00 90.62 115 GLN A CA 1
ATOM 903 C C . GLN A 1 115 ? -0.355 2.051 -14.397 1.00 90.62 115 GLN A C 1
ATOM 905 O O . GLN A 1 115 ? -1.281 1.905 -13.602 1.00 90.62 115 GLN A O 1
ATOM 910 N N . HIS A 1 116 ? 0.903 1.742 -14.060 1.00 89.00 116 HIS A N 1
ATOM 911 C CA . HIS A 1 116 ? 1.267 1.318 -12.709 1.00 89.00 116 HIS A CA 1
ATOM 912 C C . HIS A 1 116 ? 0.955 2.403 -11.670 1.00 89.00 116 HIS A C 1
ATOM 914 O O . HIS A 1 116 ? 0.401 2.100 -10.613 1.00 89.00 116 HIS A O 1
ATOM 920 N N . ALA A 1 117 ? 1.289 3.660 -11.976 1.00 87.50 117 ALA A N 1
ATOM 921 C CA . ALA A 1 117 ? 1.018 4.789 -11.095 1.00 87.50 117 ALA A CA 1
ATOM 922 C C . ALA A 1 117 ? -0.486 5.074 -11.027 1.00 87.50 117 ALA A C 1
ATOM 924 O O . ALA A 1 117 ? -1.024 5.206 -9.928 1.00 87.50 117 ALA A O 1
ATOM 925 N N . ASP A 1 118 ? -1.172 5.069 -12.174 1.00 93.06 118 ASP A N 1
ATOM 926 C CA . ASP A 1 118 ? -2.617 5.314 -12.243 1.00 93.06 118 ASP A CA 1
ATOM 927 C C . ASP A 1 118 ? -3.409 4.303 -11.406 1.00 93.06 118 ASP A C 1
ATOM 929 O O . ASP A 1 118 ? -4.273 4.689 -10.619 1.00 93.06 118 ASP A O 1
ATOM 933 N N . ASN A 1 119 ? -3.078 3.012 -11.506 1.00 93.00 119 ASN A N 1
ATOM 934 C CA . ASN A 1 119 ? -3.753 1.955 -10.752 1.00 93.00 119 ASN A CA 1
ATOM 935 C C . ASN A 1 119 ? -3.553 2.112 -9.237 1.00 93.00 119 ASN A C 1
ATOM 937 O O . ASN A 1 119 ? -4.505 1.962 -8.469 1.00 93.00 119 ASN A O 1
ATOM 941 N N . LEU A 1 120 ? -2.332 2.439 -8.794 1.00 92.56 120 LEU A N 1
ATOM 942 C CA . LEU A 1 120 ? -2.045 2.686 -7.377 1.00 92.56 120 LEU A CA 1
ATOM 943 C C . LEU A 1 120 ? -2.757 3.944 -6.871 1.00 92.56 120 LEU A C 1
ATOM 945 O O . LEU A 1 120 ? -3.359 3.921 -5.799 1.00 92.56 120 LEU A O 1
ATOM 949 N N . MET A 1 121 ? -2.740 5.026 -7.652 1.00 93.19 121 MET A N 1
ATOM 950 C CA . MET A 1 121 ? -3.436 6.265 -7.311 1.00 93.19 121 MET A CA 1
ATOM 951 C C . MET A 1 121 ? -4.943 6.052 -7.197 1.00 93.19 121 MET A C 1
ATOM 953 O O . MET A 1 121 ? -5.553 6.534 -6.244 1.00 93.19 121 MET A O 1
ATOM 957 N N . GLN A 1 122 ? -5.544 5.315 -8.131 1.00 94.25 122 GLN A N 1
ATOM 958 C CA . GLN A 1 122 ? -6.964 4.975 -8.090 1.00 94.25 122 GLN A CA 1
ATOM 959 C C . GLN A 1 122 ? -7.297 4.109 -6.875 1.00 94.25 122 GLN A C 1
ATOM 961 O O . GLN A 1 122 ? -8.276 4.396 -6.185 1.00 94.25 122 GLN A O 1
ATOM 966 N N . LEU A 1 123 ? -6.468 3.101 -6.573 1.00 94.00 123 LEU A N 1
ATOM 967 C CA . LEU A 1 123 ? -6.649 2.251 -5.399 1.00 94.00 123 LEU A CA 1
ATOM 968 C C . LEU A 1 123 ? -6.666 3.080 -4.112 1.00 94.00 123 LEU A C 1
ATOM 970 O O . LEU A 1 123 ? -7.621 2.984 -3.342 1.00 94.00 123 LEU A O 1
ATOM 974 N N . PHE A 1 124 ? -5.634 3.897 -3.887 1.00 91.62 124 PHE A N 1
ATOM 975 C CA . PHE A 1 124 ? -5.532 4.696 -2.668 1.00 91.62 124 PHE A CA 1
ATOM 976 C C . PHE A 1 124 ? -6.594 5.787 -2.605 1.00 91.62 124 PHE A C 1
ATOM 978 O O . PHE A 1 124 ? -7.155 6.007 -1.541 1.00 91.62 124 PHE A O 1
ATOM 985 N N . SER A 1 125 ? -6.931 6.430 -3.722 1.00 90.81 125 SER A N 1
ATOM 986 C CA . SER A 1 125 ? -7.961 7.475 -3.741 1.00 90.81 125 SER A CA 1
ATOM 987 C C . SER A 1 125 ? -9.344 6.913 -3.408 1.00 90.81 125 SER A C 1
ATOM 989 O O . SER A 1 125 ? -10.072 7.499 -2.608 1.00 90.81 125 SER A O 1
ATOM 991 N N . ALA A 1 126 ? -9.693 5.752 -3.973 1.00 89.50 126 ALA A N 1
ATOM 992 C CA . ALA A 1 126 ? -10.935 5.059 -3.643 1.00 89.50 126 ALA A CA 1
ATOM 993 C C . ALA A 1 126 ? -10.937 4.580 -2.183 1.00 89.50 126 ALA A C 1
ATOM 995 O O . ALA A 1 126 ? -11.920 4.767 -1.468 1.00 89.50 126 ALA A O 1
ATOM 996 N N . TRP A 1 127 ? -9.827 3.996 -1.724 1.00 89.69 127 TRP A N 1
ATOM 997 C CA . TRP A 1 127 ? -9.720 3.480 -0.364 1.00 89.69 127 TRP A CA 1
ATOM 998 C C . TRP A 1 127 ? -9.744 4.583 0.696 1.00 89.69 127 TRP A C 1
ATOM 1000 O O . TRP A 1 127 ? -10.558 4.495 1.604 1.00 89.69 127 TRP A O 1
ATOM 1010 N N . LEU A 1 128 ? -8.942 5.644 0.567 1.00 84.88 128 LEU A N 1
ATOM 1011 C CA . LEU A 1 128 ? -8.932 6.779 1.502 1.00 84.88 128 LEU A CA 1
ATOM 1012 C C . LEU A 1 128 ? -10.298 7.476 1.559 1.00 84.88 128 LEU A C 1
ATOM 1014 O O . LEU A 1 128 ? -10.750 7.879 2.630 1.00 84.88 128 LEU A O 1
ATOM 1018 N N . GLY A 1 129 ? -10.980 7.590 0.414 1.00 81.56 129 GLY A N 1
ATOM 1019 C CA . GLY A 1 129 ? -12.318 8.169 0.346 1.00 81.56 129 GLY A CA 1
ATOM 1020 C C . GLY A 1 129 ? -13.347 7.387 1.162 1.00 81.56 129 GLY A C 1
ATOM 1021 O O . GLY A 1 129 ? -14.170 7.998 1.838 1.00 81.56 129 GLY A O 1
ATOM 1022 N N . ASP A 1 130 ? -13.295 6.056 1.142 1.00 83.19 130 ASP A N 1
ATOM 1023 C CA . ASP A 1 130 ? -14.270 5.207 1.833 1.00 83.19 130 ASP A CA 1
ATOM 1024 C C . ASP A 1 130 ? -13.851 4.807 3.252 1.00 83.19 130 ASP A C 1
ATOM 1026 O O . ASP A 1 130 ? -14.662 4.874 4.174 1.00 83.19 130 ASP A O 1
ATOM 1030 N N . HIS A 1 131 ? -12.606 4.380 3.440 1.00 86.19 131 HIS A N 1
ATOM 1031 C CA . HIS A 1 131 ? -12.096 3.849 4.699 1.00 86.19 131 HIS A CA 1
ATOM 1032 C C . HIS A 1 131 ? -11.928 4.955 5.738 1.00 86.19 131 HIS A C 1
ATOM 1034 O O . HIS A 1 131 ? -12.596 4.913 6.769 1.00 86.19 131 HIS A O 1
ATOM 1040 N N . CYS A 1 132 ? -11.183 6.017 5.415 1.00 79.69 132 CYS A N 1
ATOM 1041 C CA . CYS A 1 132 ? -10.922 7.088 6.376 1.00 79.69 132 CYS A CA 1
ATOM 1042 C C . CYS A 1 132 ? -12.182 7.862 6.771 1.00 79.69 132 CYS A C 1
ATOM 1044 O O . CYS A 1 132 ? -12.322 8.322 7.904 1.00 79.69 132 CYS A O 1
ATOM 1046 N N . THR A 1 133 ? -13.139 8.010 5.851 1.00 79.75 133 THR A N 1
ATOM 1047 C CA . THR A 1 133 ? -14.351 8.794 6.131 1.00 79.75 133 THR A CA 1
ATOM 1048 C C . THR A 1 133 ? -15.426 8.012 6.881 1.00 79.75 133 THR A C 1
ATOM 1050 O O . THR A 1 133 ? -16.250 8.632 7.563 1.00 79.75 133 THR A O 1
ATOM 1053 N N . LYS A 1 134 ? -15.438 6.676 6.767 1.00 82.75 134 LYS A N 1
ATOM 1054 C CA . LYS A 1 134 ? -16.464 5.813 7.371 1.00 82.75 134 LYS A CA 1
ATOM 1055 C C . LYS A 1 134 ? -15.898 4.988 8.518 1.00 82.75 134 LYS A C 1
ATOM 1057 O O . LYS A 1 134 ? -16.398 5.095 9.632 1.00 82.75 134 LYS A O 1
ATOM 1062 N N . VAL A 1 135 ? -14.867 4.198 8.240 1.00 82.75 135 VAL A N 1
ATOM 1063 C CA . VAL A 1 135 ? -14.308 3.216 9.172 1.00 82.75 135 VAL A CA 1
ATOM 1064 C C . VAL A 1 135 ? -13.456 3.920 10.230 1.00 82.75 135 VAL A C 1
ATOM 1066 O O . VAL A 1 135 ? -13.774 3.839 11.415 1.00 82.75 135 VAL A O 1
ATOM 1069 N N . ASP A 1 136 ? -12.480 4.733 9.824 1.00 84.12 136 ASP A N 1
ATOM 1070 C CA . ASP A 1 136 ? -11.585 5.413 10.780 1.00 84.12 136 ASP A CA 1
ATOM 1071 C C . ASP A 1 136 ? -12.336 6.497 11.560 1.00 84.12 136 ASP A C 1
ATOM 1073 O O . ASP A 1 136 ? -12.016 6.821 12.704 1.00 84.12 136 ASP A O 1
ATOM 1077 N N . ARG A 1 137 ? -13.398 7.062 10.976 1.00 81.75 137 ARG A N 1
ATOM 1078 C CA . ARG A 1 137 ? -14.294 7.982 11.685 1.00 81.75 137 ARG A CA 1
ATOM 1079 C C . ARG A 1 137 ? -15.071 7.282 12.802 1.00 81.75 137 ARG A C 1
ATOM 1081 O O . ARG A 1 137 ? -15.236 7.865 13.874 1.00 81.75 137 ARG A O 1
ATOM 1088 N N . GLU A 1 138 ? -15.553 6.064 12.561 1.00 82.12 138 GLU A N 1
ATOM 1089 C CA . GLU A 1 138 ? -16.192 5.237 13.589 1.00 82.12 138 GLU A CA 1
ATOM 1090 C C . GLU A 1 138 ? -15.187 4.886 14.692 1.00 82.12 138 GLU A C 1
ATOM 1092 O O . GLU A 1 138 ? -15.486 5.059 15.876 1.00 82.12 138 GLU A O 1
ATOM 1097 N N . LEU A 1 139 ? -13.967 4.497 14.311 1.00 83.38 139 LEU A N 1
ATOM 1098 C CA . LEU A 1 139 ? -12.877 4.245 15.248 1.00 83.38 139 LEU A CA 1
ATOM 1099 C C . LEU A 1 139 ? -12.564 5.482 16.107 1.00 83.38 139 LEU A C 1
ATOM 1101 O O . LEU A 1 139 ? -12.523 5.387 17.333 1.00 83.38 139 LEU A O 1
ATOM 1105 N N . ASN A 1 140 ? -12.433 6.659 15.496 1.00 79.88 140 ASN A N 1
ATOM 1106 C CA . ASN A 1 140 ? -12.192 7.914 16.210 1.00 79.88 140 ASN A CA 1
ATOM 1107 C C . ASN A 1 140 ? -13.285 8.227 17.242 1.00 79.88 140 ASN A C 1
ATOM 1109 O O . ASN A 1 140 ? -12.979 8.691 18.341 1.00 79.88 140 ASN A O 1
ATOM 1113 N N . ALA A 1 141 ? -14.553 7.931 16.941 1.00 81.12 141 ALA A N 1
ATOM 1114 C CA . ALA A 1 141 ? -15.641 8.100 17.903 1.00 81.12 141 ALA A CA 1
ATOM 1115 C C . ALA A 1 141 ? -15.505 7.155 19.113 1.00 81.12 141 ALA A C 1
ATOM 1117 O O . ALA A 1 141 ? -15.784 7.557 20.244 1.00 81.12 141 ALA A O 1
ATOM 1118 N N . ILE A 1 142 ? -15.037 5.920 18.897 1.00 80.56 142 ILE A N 1
ATOM 1119 C CA . ILE A 1 142 ? -14.761 4.954 19.972 1.00 80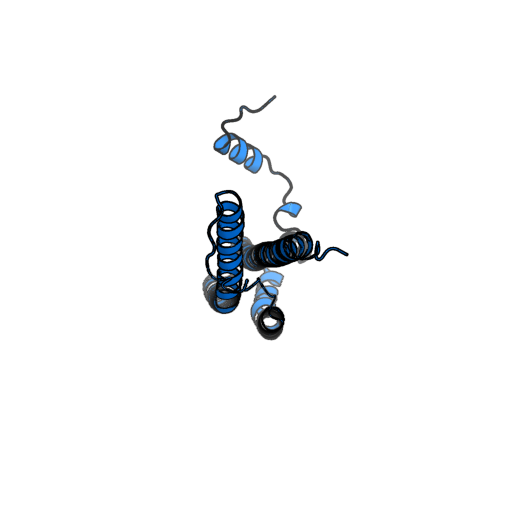.56 142 ILE A CA 1
ATOM 1120 C C . ILE A 1 142 ? -13.568 5.417 20.824 1.00 80.56 142 ILE A C 1
ATOM 1122 O O . ILE A 1 142 ? -13.600 5.300 22.053 1.00 80.56 142 ILE A O 1
ATOM 1126 N N . LEU A 1 143 ? -12.527 5.955 20.185 1.00 77.12 143 LEU A N 1
ATOM 1127 C CA . LEU A 1 143 ? -11.292 6.389 20.842 1.00 77.12 143 LEU A CA 1
ATOM 1128 C C . LEU A 1 143 ? -11.451 7.697 21.630 1.00 77.12 143 LEU A C 1
ATOM 1130 O O . LEU A 1 143 ? -10.848 7.829 22.697 1.00 77.12 143 LEU A O 1
ATOM 1134 N N . ALA A 1 144 ? -12.314 8.618 21.188 1.00 73.06 144 ALA A N 1
ATOM 1135 C CA . ALA A 1 144 ? -12.595 9.881 21.883 1.00 73.06 144 ALA A CA 1
ATOM 1136 C C . ALA A 1 144 ? -13.105 9.690 23.328 1.00 73.06 144 ALA A C 1
ATOM 1138 O O . ALA A 1 144 ? -12.940 10.570 24.169 1.00 73.06 144 ALA A O 1
ATOM 1139 N N . GLY A 1 145 ? -13.699 8.531 23.636 1.00 66.12 145 GLY A N 1
ATOM 1140 C CA . GLY A 1 145 ? -14.134 8.168 24.988 1.00 66.12 145 GLY A CA 1
ATOM 1141 C C . GLY A 1 145 ? -13.092 7.415 25.824 1.00 66.12 145 GLY A C 1
ATOM 1142 O O . GLY A 1 145 ? -13.387 7.050 26.961 1.00 66.12 145 GLY A O 1
ATOM 1143 N N . ARG A 1 146 ? -11.908 7.122 25.271 1.00 68.56 146 ARG A N 1
ATOM 1144 C CA . ARG A 1 146 ? -10.933 6.179 25.855 1.00 68.56 146 ARG A CA 1
ATOM 1145 C C . ARG A 1 146 ? -9.519 6.729 25.988 1.00 68.56 146 ARG A C 1
ATOM 1147 O O . ARG A 1 146 ? -8.761 6.232 26.816 1.00 68.56 146 ARG A O 1
ATOM 1154 N N . ALA A 1 147 ? -9.172 7.755 25.220 1.00 64.69 147 ALA A N 1
ATOM 1155 C CA . ALA A 1 147 ? -7.878 8.414 25.287 1.00 64.69 147 ALA A CA 1
ATOM 1156 C C . ALA A 1 147 ? -8.015 9.917 25.032 1.00 64.69 147 ALA A C 1
ATOM 1158 O O . ALA A 1 147 ? -8.878 10.359 24.276 1.00 64.69 14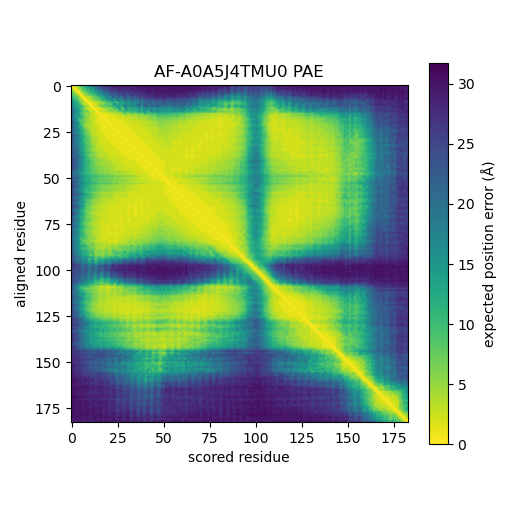7 ALA A O 1
ATOM 1159 N N . ALA A 1 148 ? -7.137 10.710 25.651 1.00 66.56 148 ALA A N 1
ATOM 1160 C CA . ALA A 1 148 ? -7.006 12.115 25.292 1.00 66.56 148 ALA A CA 1
ATOM 1161 C C . ALA A 1 148 ? -6.495 12.223 23.849 1.00 66.56 148 ALA A C 1
ATOM 1163 O O . ALA A 1 148 ? -5.593 11.482 23.454 1.00 66.56 148 ALA A O 1
ATOM 1164 N N . GLN A 1 149 ? -7.021 13.181 23.087 1.00 63.06 149 GLN A N 1
ATOM 1165 C CA . GLN A 1 149 ? -6.653 13.376 21.684 1.00 63.06 149 GLN A CA 1
ATOM 1166 C C . GLN A 1 149 ? -5.135 13.560 21.486 1.00 63.06 149 GLN A C 1
ATOM 1168 O O . GLN A 1 149 ? -4.571 13.025 20.543 1.00 63.06 149 GLN A O 1
ATOM 1173 N N . SER A 1 150 ? -4.439 14.183 22.442 1.00 63.38 150 SER A N 1
ATOM 1174 C CA . SER A 1 150 ? -2.976 14.341 22.427 1.00 63.38 150 SER A CA 1
ATOM 1175 C C . SER A 1 150 ? -2.177 13.047 22.654 1.00 63.38 150 SER A C 1
ATOM 1177 O O . SER A 1 150 ? -0.985 12.998 22.349 1.00 63.38 150 SER A O 1
ATOM 1179 N N . ALA A 1 151 ? -2.788 12.007 23.227 1.00 62.09 151 ALA A N 1
ATOM 1180 C CA . ALA A 1 151 ? -2.184 10.680 23.345 1.00 62.09 151 ALA A CA 1
ATOM 1181 C C . ALA A 1 151 ? -2.371 9.887 22.046 1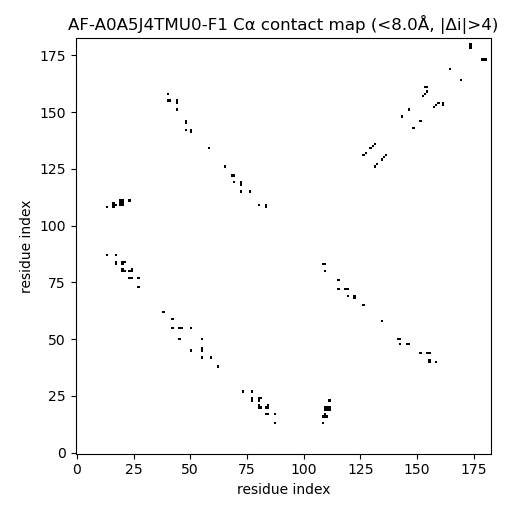.00 62.09 151 ALA A C 1
ATOM 1183 O O . ALA A 1 151 ? -1.409 9.306 21.555 1.00 62.09 151 ALA A O 1
ATOM 1184 N N . LEU A 1 152 ? -3.569 9.969 21.454 1.00 63.66 152 LEU A N 1
ATOM 1185 C CA . LEU A 1 152 ? -3.869 9.388 20.143 1.00 63.66 152 LEU A CA 1
ATOM 1186 C C . LEU A 1 152 ? -2.986 9.993 19.054 1.00 63.66 152 LEU A C 1
ATOM 1188 O O . LEU A 1 152 ? -2.377 9.267 18.281 1.00 63.66 152 LEU A O 1
ATOM 1192 N N . GLU A 1 153 ? -2.850 11.320 19.033 1.00 62.94 153 GLU A N 1
ATOM 1193 C CA . GLU A 1 153 ? -2.010 12.004 18.054 1.00 62.94 153 GLU A CA 1
ATOM 1194 C C . GLU A 1 153 ? -0.527 11.649 18.225 1.00 62.94 153 GLU A C 1
ATOM 1196 O O . GLU A 1 153 ? 0.191 11.487 17.245 1.00 62.94 153 GLU A O 1
ATOM 1201 N N . ARG A 1 154 ? -0.051 11.469 19.459 1.00 63.88 154 ARG A N 1
ATOM 1202 C CA . ARG A 1 154 ? 1.333 11.044 19.703 1.00 63.88 154 ARG A CA 1
ATOM 1203 C C . ARG A 1 154 ? 1.592 9.639 19.173 1.00 63.88 154 ARG A C 1
ATOM 1205 O O . ARG A 1 154 ? 2.614 9.427 18.537 1.00 63.88 154 ARG A O 1
ATOM 1212 N N . ASP A 1 155 ? 0.679 8.709 19.422 1.00 64.38 155 ASP A N 1
ATOM 1213 C CA . ASP A 1 155 ? 0.844 7.325 18.986 1.00 64.38 155 ASP A CA 1
ATOM 1214 C C . ASP A 1 155 ? 0.624 7.167 17.470 1.00 64.38 155 ASP A C 1
ATOM 1216 O O . ASP A 1 155 ? 1.359 6.420 16.839 1.00 64.38 155 ASP A O 1
ATOM 1220 N N . MET A 1 156 ? -0.315 7.907 16.865 1.00 61.25 156 MET A N 1
ATOM 1221 C CA . MET A 1 156 ? -0.604 7.833 15.423 1.00 61.25 156 MET A CA 1
ATOM 1222 C C . MET A 1 156 ? 0.363 8.638 14.545 1.00 61.25 156 MET A C 1
ATOM 1224 O O . MET A 1 156 ? 0.640 8.229 13.423 1.00 61.25 156 MET A O 1
ATOM 1228 N N . TRP A 1 157 ? 0.858 9.795 15.005 1.00 58.50 157 TRP A N 1
ATOM 1229 C CA . TRP A 1 157 ? 1.738 10.656 14.196 1.00 58.50 157 TRP A CA 1
ATOM 1230 C C . TRP A 1 157 ? 3.219 10.495 14.523 1.00 58.50 157 TRP A C 1
ATOM 1232 O O . TRP A 1 157 ? 4.058 10.820 13.684 1.00 58.50 157 TRP A O 1
ATOM 1242 N N . MET A 1 158 ? 3.559 10.033 15.731 1.00 52.84 158 MET A N 1
ATOM 1243 C CA . MET A 1 158 ? 4.954 9.787 16.106 1.00 52.84 158 MET A CA 1
ATOM 1244 C C . MET A 1 158 ? 5.303 8.305 16.200 1.00 52.84 158 MET A C 1
ATOM 1246 O O . MET A 1 158 ? 6.492 8.011 16.317 1.00 52.84 158 MET A O 1
ATOM 1250 N N . GLY A 1 159 ? 4.328 7.390 16.120 1.00 58.81 159 GLY A N 1
ATOM 1251 C CA . GLY A 1 159 ? 4.566 5.946 16.163 1.00 58.81 159 GLY A CA 1
ATOM 1252 C C . GLY A 1 159 ? 5.536 5.558 17.283 1.00 58.81 159 GLY A C 1
ATOM 1253 O O . GLY A 1 159 ? 5.521 6.117 18.387 1.00 58.81 159 GLY A O 1
ATOM 1254 N N . ASP A 1 160 ? 6.472 4.665 16.970 1.00 49.66 160 ASP A N 1
ATOM 1255 C CA . ASP A 1 160 ? 7.546 4.260 17.888 1.00 49.66 160 ASP A CA 1
ATOM 1256 C C . ASP A 1 160 ? 8.582 5.377 18.170 1.00 49.66 160 ASP A C 1
ATOM 1258 O O . ASP A 1 160 ? 9.304 5.341 19.167 1.00 49.66 160 ASP A O 1
ATOM 1262 N N . MET A 1 161 ? 8.625 6.446 17.363 1.00 49.00 161 MET A N 1
ATOM 1263 C CA . MET A 1 161 ? 9.488 7.609 17.635 1.00 49.00 161 MET A CA 1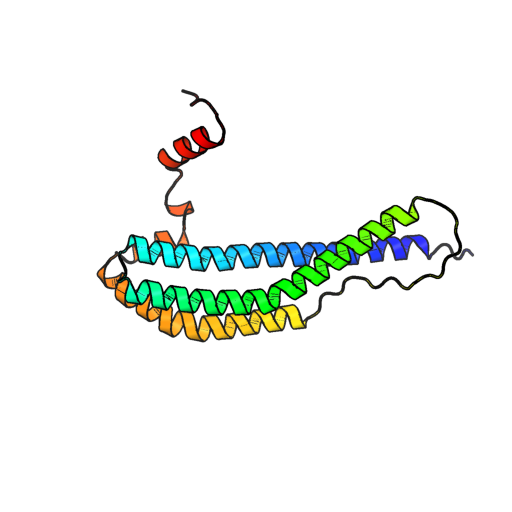
ATOM 1264 C C . MET A 1 161 ? 8.986 8.460 18.812 1.00 49.00 161 MET A C 1
ATOM 1266 O O . MET A 1 161 ? 9.765 9.202 19.411 1.00 49.00 161 MET A O 1
ATOM 1270 N N . GLY A 1 162 ? 7.703 8.347 19.176 1.00 43.94 162 GLY A N 1
ATOM 1271 C CA . GLY A 1 162 ? 7.114 9.025 20.334 1.00 43.94 162 GLY A CA 1
ATOM 1272 C C . GLY A 1 162 ? 7.294 8.285 21.663 1.00 43.94 162 GLY A C 1
ATOM 1273 O O . GLY A 1 162 ? 7.111 8.890 22.723 1.00 43.94 162 GLY A O 1
ATOM 1274 N N . ARG A 1 163 ? 7.658 6.994 21.621 1.00 49.00 163 ARG A N 1
ATOM 1275 C CA . ARG A 1 163 ? 7.870 6.152 22.811 1.00 49.00 163 ARG A CA 1
ATOM 1276 C C . ARG A 1 163 ? 9.187 6.467 23.524 1.00 49.00 163 ARG A C 1
ATOM 1278 O O . ARG A 1 163 ? 9.293 6.242 24.730 1.00 49.00 163 ARG A O 1
ATOM 1285 N N . GLY A 1 164 ? 10.145 7.038 22.787 1.00 47.69 164 GLY A N 1
ATOM 1286 C CA . GLY A 1 164 ? 11.543 7.133 23.196 1.00 47.69 164 GLY A CA 1
ATOM 1287 C C . GLY A 1 164 ? 12.186 5.743 23.258 1.00 47.69 164 GLY A C 1
ATOM 1288 O O . GLY A 1 164 ? 11.510 4.753 23.518 1.00 47.69 164 GLY A O 1
ATOM 1289 N N . TYR A 1 165 ? 13.500 5.658 23.036 1.00 44.31 165 TYR A N 1
ATOM 1290 C CA . TYR A 1 165 ? 14.259 4.437 23.328 1.00 44.31 165 TYR A CA 1
ATOM 1291 C C . TYR A 1 165 ? 13.985 4.040 24.787 1.00 44.31 165 TYR A C 1
ATOM 1293 O O . TYR A 1 165 ? 14.375 4.767 25.704 1.00 44.31 165 TYR A O 1
ATOM 1301 N N . SER A 1 166 ? 13.265 2.940 25.020 1.00 54.41 166 SER A N 1
ATOM 1302 C CA . SER A 1 166 ? 12.991 2.483 26.379 1.00 54.41 166 SER A CA 1
ATOM 1303 C C . SER A 1 166 ? 14.079 1.512 26.835 1.00 54.41 166 SER A C 1
ATOM 1305 O O . SER A 1 166 ? 14.662 0.775 26.040 1.00 54.41 166 SER A O 1
ATOM 1307 N N . LEU A 1 167 ? 14.331 1.453 28.145 1.00 54.03 167 LEU A N 1
ATOM 1308 C CA . LEU A 1 167 ? 15.261 0.482 28.741 1.00 54.03 167 LEU A CA 1
ATOM 1309 C C . LEU A 1 167 ? 14.885 -0.979 28.414 1.00 54.03 167 LEU A C 1
ATOM 1311 O O . LEU A 1 167 ? 15.747 -1.854 28.421 1.00 54.03 167 LEU A O 1
ATOM 1315 N N . GLN A 1 168 ? 13.613 -1.250 28.100 1.00 57.47 168 GLN A N 1
ATOM 1316 C CA . GLN A 1 168 ? 13.153 -2.579 27.680 1.00 57.47 168 GLN A CA 1
ATOM 1317 C C . GLN A 1 168 ? 13.596 -2.920 26.250 1.00 57.47 168 GLN A C 1
ATOM 1319 O O . GLN A 1 168 ? 13.822 -4.091 25.936 1.00 57.47 168 GLN A O 1
ATOM 1324 N N . ASP A 1 169 ? 13.759 -1.909 25.396 1.00 61.50 169 ASP A N 1
ATOM 1325 C CA . ASP A 1 169 ? 14.242 -2.076 24.026 1.00 61.50 169 ASP A CA 1
ATOM 1326 C C . ASP A 1 169 ? 15.760 -2.289 24.011 1.00 61.50 169 ASP A C 1
ATOM 1328 O O . ASP A 1 169 ? 16.247 -3.136 23.262 1.00 61.50 169 ASP A O 1
ATOM 1332 N N . GLU A 1 170 ? 16.504 -1.645 24.921 1.00 58.34 170 GLU A N 1
ATOM 1333 C CA . GLU A 1 170 ? 17.916 -1.975 25.169 1.00 58.34 170 GLU A CA 1
ATOM 1334 C C . GLU A 1 170 ? 18.096 -3.429 25.618 1.00 58.34 170 GLU A C 1
ATOM 1336 O O . GLU A 1 170 ? 18.964 -4.130 25.099 1.00 58.34 170 GLU A O 1
ATOM 1341 N N . GLU A 1 171 ? 17.266 -3.919 26.545 1.00 57.72 171 GLU A N 1
ATOM 1342 C CA . GLU A 1 171 ? 17.352 -5.305 27.022 1.00 57.72 171 GLU A CA 1
ATOM 1343 C C . GLU A 1 171 ? 17.007 -6.323 25.930 1.00 57.72 171 GLU A C 1
ATOM 1345 O O . GLU A 1 171 ? 17.685 -7.349 25.810 1.00 57.72 171 GLU A O 1
ATOM 1350 N N . LYS A 1 172 ? 16.016 -6.032 25.076 1.00 65.19 172 LYS A N 1
ATOM 1351 C CA . LYS A 1 172 ? 15.717 -6.865 23.902 1.00 65.19 172 LYS A CA 1
ATOM 1352 C C . LYS A 1 172 ? 16.861 -6.861 22.895 1.00 65.19 172 LYS A C 1
ATOM 1354 O O . LYS A 1 172 ? 17.234 -7.931 22.418 1.00 65.19 172 LYS A O 1
ATOM 1359 N N . ILE A 1 173 ? 17.452 -5.704 22.597 1.00 59.94 173 ILE A N 1
ATOM 1360 C CA . ILE A 1 173 ? 18.585 -5.606 21.667 1.00 59.94 173 ILE A CA 1
ATOM 1361 C C . ILE A 1 173 ? 19.798 -6.355 22.222 1.00 59.94 173 ILE A C 1
ATOM 1363 O O . ILE A 1 173 ? 20.402 -7.136 21.493 1.00 59.94 173 ILE A O 1
ATOM 1367 N N . ILE A 1 174 ? 20.122 -6.198 23.506 1.00 63.44 174 ILE A N 1
ATOM 1368 C CA . ILE A 1 174 ? 21.188 -6.942 24.199 1.00 63.44 174 ILE A CA 1
ATOM 1369 C C . ILE A 1 174 ? 20.951 -8.454 24.117 1.00 63.44 174 ILE A C 1
ATOM 1371 O O . ILE A 1 174 ? 21.870 -9.213 23.811 1.00 63.44 174 ILE A O 1
ATOM 1375 N N . THR A 1 175 ? 19.709 -8.890 24.321 1.00 64.56 175 THR A N 1
ATOM 1376 C CA . THR A 1 175 ? 19.336 -10.309 24.249 1.00 64.56 175 THR A CA 1
ATOM 1377 C C . THR A 1 175 ? 19.466 -10.865 22.828 1.0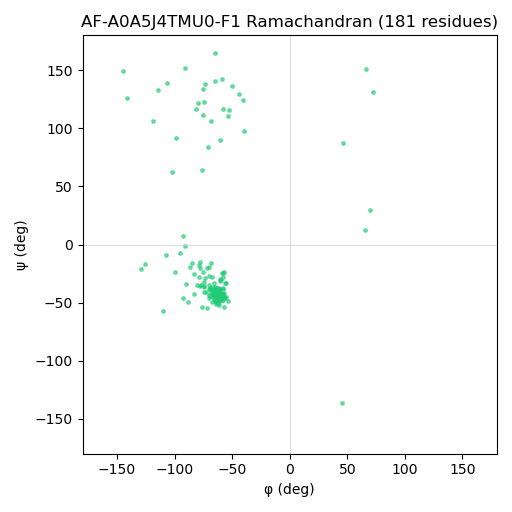0 64.56 175 THR A C 1
ATOM 1379 O O . THR A 1 175 ? 19.931 -11.987 22.649 1.00 64.56 175 THR A O 1
ATOM 1382 N N . ILE A 1 176 ? 19.101 -10.081 21.809 1.00 60.34 176 ILE A N 1
ATOM 1383 C CA . ILE A 1 176 ? 19.151 -10.486 20.394 1.00 60.34 176 ILE A CA 1
ATOM 1384 C C . ILE A 1 176 ? 20.581 -10.432 19.832 1.00 60.34 176 ILE A C 1
ATOM 1386 O O . ILE A 1 176 ? 20.957 -11.271 19.018 1.00 60.34 176 ILE A O 1
ATOM 1390 N N . THR A 1 177 ? 21.391 -9.463 20.259 1.00 68.25 177 THR A N 1
ATOM 1391 C CA . THR A 1 177 ? 22.754 -9.234 19.739 1.00 68.25 177 THR A CA 1
ATOM 1392 C C . THR A 1 177 ? 23.850 -9.898 20.572 1.00 68.25 177 THR A C 1
ATOM 1394 O O . THR A 1 177 ? 25.011 -9.892 20.169 1.00 68.25 177 THR A O 1
ATOM 1397 N N . GLY A 1 178 ? 23.514 -10.471 21.734 1.00 62.25 178 GLY A N 1
ATOM 1398 C CA . GLY A 1 178 ? 24.481 -11.084 22.652 1.00 62.25 178 GLY A CA 1
ATOM 1399 C C . GLY A 1 178 ? 25.478 -10.090 23.266 1.00 62.25 178 GLY A C 1
ATOM 1400 O O . GLY A 1 178 ? 26.485 -10.505 23.844 1.00 62.25 178 GLY A O 1
ATOM 1401 N N . GLY A 1 179 ? 25.236 -8.784 23.129 1.00 59.47 179 GLY A N 1
ATOM 1402 C CA . GLY A 1 179 ? 26.124 -7.733 23.621 1.00 59.47 179 GLY A CA 1
ATOM 1403 C C . GLY A 1 179 ? 26.034 -7.568 25.137 1.00 59.47 179 GLY A C 1
ATOM 1404 O O . GLY A 1 179 ? 24.948 -7.500 25.698 1.00 59.47 179 GLY A O 1
ATOM 1405 N N . LYS A 1 180 ? 27.169 -7.470 25.836 1.00 53.19 180 LYS A N 1
ATOM 1406 C CA . LYS A 1 180 ? 27.175 -7.124 27.268 1.00 53.19 180 LYS A CA 1
ATOM 1407 C C . LYS A 1 180 ? 26.865 -5.639 27.463 1.00 53.19 180 LYS A C 1
ATOM 1409 O O . LYS A 1 180 ? 27.429 -4.798 26.768 1.00 53.19 180 LYS A O 1
ATOM 1414 N N . LYS A 1 181 ? 26.028 -5.342 28.463 1.00 48.19 181 LYS A N 1
ATOM 1415 C CA . LYS A 1 181 ? 25.758 -3.990 28.981 1.00 48.19 181 LYS A CA 1
ATOM 1416 C C . LYS A 1 181 ? 27.101 -3.328 29.328 1.00 48.19 181 LYS A C 1
ATOM 1418 O O . LYS A 1 181 ? 27.826 -3.844 30.179 1.00 48.19 181 LYS A O 1
ATOM 1423 N N . VAL A 1 182 ? 27.457 -2.246 28.638 1.00 54.44 182 VAL A N 1
ATOM 1424 C CA . VAL A 1 182 ? 28.620 -1.426 29.002 1.00 54.44 182 VAL A CA 1
ATOM 1425 C C . VAL A 1 182 ? 28.154 -0.504 30.123 1.00 54.44 182 VAL A C 1
ATOM 1427 O O . VAL A 1 182 ? 27.199 0.245 29.930 1.00 54.44 182 VAL A O 1
ATOM 1430 N N . SER A 1 183 ? 28.752 -0.663 31.306 1.00 51.16 183 SER A N 1
ATOM 1431 C CA . SER A 1 183 ? 28.471 0.150 32.497 1.00 51.16 183 SER A CA 1
ATOM 1432 C C . SER A 1 183 ? 28.950 1.582 32.338 1.00 51.16 183 SER A C 1
ATOM 1434 O O . SER A 1 183 ? 30.084 1.726 31.822 1.00 51.16 183 SER A O 1
#

Foldseek 3Di:
DDPPDPPVVVVVQLVVLLVVLVVLLVVLVVVLVVLVVLLVLVLVVCVVLVPDPVLSVVSVVLVVVLNVLSCVLSVVSNVLSVVLNVVSVVVVVVVVDDDDPDDCPDDPGHDDDPVSVVSVCVSCVVCCVPCCVPSVVVVVVSVVVRDDVVVVCLCNVCPVVSVPDDPVNVVVCCVVVVDDDDD

InterPro domains:
  IPR035938 Hemerythrin-like superfamily [G3DSA:1.20.120.50] (4-144)
  IPR035938 Hemerythrin-like superfamily [SSF47188] (21-140)

Organism: NCBI:txid222440

Secondary structure (DSSP, 8-state):
-----HHHHHHHHHHHHHHHHHHHHHHHHHHHHHHHHHHHHHHHHHHHTT--HHHHHHHHHHHHHHHHHHHHHHHHHHHHHHHHHHHHHHHHHHHSS----------------HHHHHHHHHHHHHHHHHIIIIIHHHHHHHHTTTS-HHHHHHHHHHGGGGT---HHHHHHHHHHH------